Protein AF-A0AAD8YXL4-F1 (afdb_monomer_lite)

Sequence (299 aa):
MSDTEEVDQQVVEEVTDVEVAPEAAPQPEPEPEPEPEPVAEPEPEPEPEPEPEPVAPEPEPQPEPEPEPEVVEEEKPKFKPTAPRIPEGDKVDFDDIQKKRQNKDLIELQGLIDAHFEHRKKEEEELIALKERIEKRRAERAEQQRIIAEKEKERQTRRETASHSLEQEERLRREEADAKKKADEEAKKKSALSSMGSQYSSYLQKADSKRGGKKQTEREKKKKILAERRKALNIDHLNEDKLRDKIKELHEWMKTLESEKFDHMERLKKQKYEVLTFRHRIDELQKHSKKGAATRRRK

Secondary structure (DSSP, 8-state):
-----------------------PPPPPPPPPPPPPP------PPPPP-PPP-------PPPPPPPP--------------------S-----HHHHHHHHHHHHHHHHHHHHHHHHHHHHHHHHHHHHHHHHHHHHHHHHHHHHHHHHHHHHHHHHHHHHHHHHHHHHHHHHHHHHHHHHHHHHHHHHHHHHTTS-TTSHHHHHHHHTTTS--PPPHHHHHHHHHHHH------TT--HHHHHHHHHHHHHHHHHHHHHHHHHHHHHHHHHHHHHHHHHHHHHHHHHHHHHHHGGG--

Organism: NCBI:txid2609070

Structure (mmCIF, N/CA/C/O backbone):
data_AF-A0AAD8YXL4-F1
#
_entry.id   AF-A0AAD8YXL4-F1
#
loop_
_atom_site.group_PDB
_atom_site.id
_atom_site.type_symbol
_atom_site.label_atom_id
_atom_site.label_alt_id
_atom_site.label_comp_id
_atom_site.label_asym_id
_atom_site.label_entity_id
_atom_site.label_seq_id
_atom_site.pdbx_PDB_ins_code
_atom_site.Cartn_x
_atom_site.Cartn_y
_atom_site.Cartn_z
_atom_site.occupancy
_atom_site.B_iso_or_equiv
_atom_site.auth_seq_id
_atom_site.auth_comp_id
_atom_site.auth_asym_id
_atom_site.auth_atom_id
_atom_site.pdbx_PDB_model_num
ATOM 1 N N . MET A 1 1 ? 27.398 4.501 88.092 1.00 39.12 1 MET A N 1
ATOM 2 C CA . MET A 1 1 ? 26.989 3.855 89.351 1.00 39.12 1 MET A CA 1
ATOM 3 C C . MET A 1 1 ? 26.148 2.651 88.956 1.00 39.12 1 MET A C 1
ATOM 5 O O . MET A 1 1 ? 25.073 2.846 88.413 1.00 39.12 1 MET A O 1
ATOM 9 N N . SER A 1 2 ? 26.793 1.486 89.035 1.00 51.06 2 SER A N 1
ATOM 10 C CA . SER A 1 2 ? 26.293 0.119 89.289 1.00 51.06 2 SER A CA 1
ATOM 11 C C . SER A 1 2 ? 24.786 -0.160 89.405 1.00 51.06 2 SER A C 1
ATOM 13 O O . SER A 1 2 ? 24.127 0.517 90.184 1.00 51.06 2 SER A O 1
ATOM 15 N N . ASP A 1 3 ? 24.336 -1.224 88.720 1.00 46.09 3 ASP A N 1
ATOM 16 C CA . ASP A 1 3 ? 23.533 -2.361 89.245 1.00 46.09 3 ASP A CA 1
ATOM 17 C C . ASP A 1 3 ? 23.466 -3.450 88.133 1.00 46.09 3 ASP A C 1
ATOM 19 O O . ASP A 1 3 ? 23.009 -3.153 87.032 1.00 46.09 3 ASP A O 1
ATOM 23 N N . THR A 1 4 ? 24.277 -4.519 88.158 1.00 46.28 4 THR A N 1
ATOM 24 C CA . THR A 1 4 ? 24.057 -5.867 88.752 1.00 46.28 4 THR A CA 1
ATOM 25 C C . THR A 1 4 ? 22.786 -6.569 88.242 1.00 46.28 4 THR A C 1
ATOM 27 O O . THR A 1 4 ? 21.691 -6.129 88.548 1.00 46.28 4 THR A O 1
ATOM 30 N N . GLU A 1 5 ? 22.897 -7.637 87.439 1.00 48.91 5 GLU A N 1
ATOM 31 C CA . GLU A 1 5 ? 22.810 -9.044 87.885 1.00 48.91 5 GLU A CA 1
ATOM 32 C C . GLU A 1 5 ? 22.714 -10.007 86.680 1.00 48.91 5 GLU A C 1
ATOM 34 O O . GLU A 1 5 ? 22.080 -9.741 85.659 1.00 48.91 5 GLU A O 1
ATOM 39 N N . GLU A 1 6 ? 23.439 -11.108 86.821 1.00 47.28 6 GLU A N 1
ATOM 40 C CA . GLU A 1 6 ? 23.565 -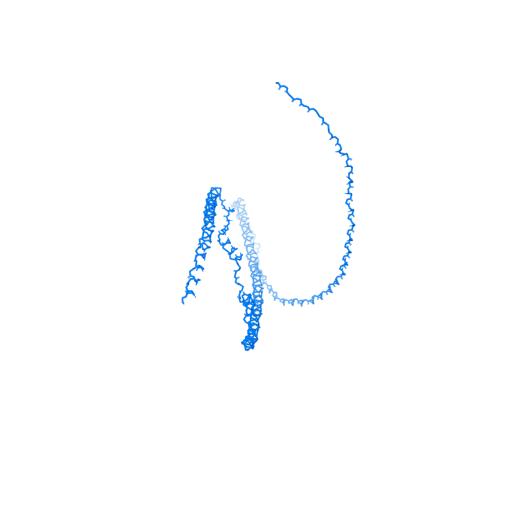12.280 85.959 1.00 47.28 6 GLU A CA 1
ATOM 41 C C . GLU A 1 6 ? 22.476 -13.307 86.340 1.00 47.28 6 GLU A C 1
ATOM 43 O O . GLU A 1 6 ? 21.971 -13.244 87.457 1.00 47.28 6 GLU A O 1
ATOM 48 N N . VAL A 1 7 ? 22.138 -14.242 85.436 1.00 42.16 7 VAL A N 1
ATOM 49 C CA . VAL A 1 7 ? 21.822 -15.682 85.670 1.00 42.16 7 VAL A CA 1
ATOM 50 C C . VAL A 1 7 ? 20.864 -16.224 84.589 1.00 42.16 7 VAL A C 1
ATOM 52 O O . VAL A 1 7 ? 19.665 -15.959 84.576 1.00 42.16 7 VAL A O 1
ATOM 55 N N . ASP A 1 8 ? 21.470 -16.968 83.661 1.00 40.78 8 ASP A N 1
ATOM 56 C CA . ASP A 1 8 ? 21.195 -18.371 83.302 1.00 40.78 8 ASP A CA 1
ATOM 57 C C . ASP A 1 8 ? 19.751 -18.917 83.208 1.00 40.78 8 ASP A C 1
ATOM 59 O O . ASP A 1 8 ? 19.052 -19.044 84.213 1.00 40.78 8 ASP A O 1
ATOM 63 N N . GLN A 1 9 ? 19.391 -19.426 82.016 1.00 37.66 9 GLN A N 1
ATOM 64 C CA . GLN A 1 9 ? 18.792 -20.765 81.840 1.00 37.66 9 GLN A CA 1
ATOM 65 C C . GLN A 1 9 ? 18.704 -21.175 80.351 1.00 37.66 9 GLN A C 1
ATOM 67 O O . GLN A 1 9 ? 17.900 -20.643 79.595 1.00 37.66 9 GLN A O 1
ATOM 72 N N . GLN A 1 10 ? 19.611 -22.079 79.948 1.00 37.91 10 GLN A N 1
ATOM 73 C CA . GLN A 1 10 ? 19.389 -23.441 79.405 1.00 37.91 10 GLN A CA 1
ATOM 74 C C . GLN A 1 10 ? 18.188 -23.779 78.471 1.00 37.91 10 GLN A C 1
ATOM 76 O O . GLN A 1 10 ? 17.101 -23.253 78.663 1.00 37.91 10 GLN A O 1
ATOM 81 N N . VAL A 1 11 ? 18.393 -24.829 77.624 1.00 33.84 11 VAL A N 1
ATOM 82 C CA . VAL A 1 11 ? 17.401 -25.779 76.995 1.00 33.84 11 VAL A CA 1
ATOM 83 C C . VAL A 1 11 ? 16.954 -25.354 75.564 1.00 33.84 11 VAL A C 1
ATOM 85 O O . VAL A 1 11 ? 16.418 -24.269 75.414 1.00 33.84 11 VAL A O 1
ATOM 88 N N . VAL A 1 12 ? 17.119 -26.067 74.426 1.00 36.62 12 VAL A N 1
ATOM 89 C CA . VAL A 1 12 ? 17.540 -27.437 74.025 1.00 36.62 12 VAL A CA 1
ATOM 90 C C . VAL A 1 12 ? 18.030 -27.411 72.565 1.00 36.62 12 VAL A C 1
ATOM 92 O O . VAL A 1 12 ? 17.501 -26.673 71.738 1.00 36.62 12 VAL A O 1
ATOM 95 N N . GLU A 1 13 ? 18.997 -28.267 72.252 1.00 45.00 13 GLU A N 1
ATOM 96 C CA . GLU A 1 13 ? 19.385 -28.715 70.912 1.00 45.00 13 GLU A CA 1
ATOM 97 C C . GLU A 1 13 ? 18.329 -29.701 70.363 1.00 45.00 13 GLU A C 1
ATOM 99 O O . GLU A 1 13 ? 18.265 -30.844 70.812 1.00 45.00 13 GLU A O 1
ATOM 104 N N . GLU A 1 14 ? 17.472 -29.273 69.427 1.00 41.94 14 GLU A N 1
ATOM 105 C CA . GLU A 1 14 ? 16.528 -30.170 68.739 1.00 41.94 14 GLU A CA 1
ATOM 106 C C . GLU A 1 14 ? 16.940 -30.374 67.278 1.00 41.94 14 GLU A C 1
ATOM 108 O O . GLU A 1 14 ? 16.739 -29.540 66.393 1.00 41.94 14 GLU A O 1
ATOM 113 N N . VAL A 1 15 ? 17.554 -31.534 67.075 1.00 47.34 15 VAL A N 1
ATOM 114 C CA . VAL A 1 15 ? 17.782 -32.222 65.810 1.00 47.34 15 VAL A CA 1
ATOM 115 C C . VAL A 1 15 ? 16.424 -32.465 65.152 1.00 47.34 15 VAL A C 1
ATOM 117 O O . VAL A 1 15 ? 15.605 -33.186 65.714 1.00 47.34 15 VAL A O 1
ATOM 120 N N . THR A 1 16 ? 16.172 -31.890 63.976 1.00 35.72 16 THR A N 1
ATOM 121 C CA . THR A 1 16 ? 15.032 -32.298 63.144 1.00 35.72 16 THR A CA 1
ATOM 122 C C . THR A 1 16 ? 15.453 -32.490 61.694 1.00 35.72 16 THR A C 1
ATOM 124 O O . THR A 1 16 ? 16.047 -31.621 61.057 1.00 35.72 16 THR A O 1
ATOM 127 N N . ASP A 1 17 ? 15.183 -33.715 61.256 1.00 39.50 17 ASP A N 1
ATOM 128 C CA . ASP A 1 17 ? 15.364 -34.359 59.968 1.00 39.50 17 ASP A CA 1
ATOM 129 C C . ASP A 1 17 ? 15.364 -33.463 58.724 1.00 39.50 17 ASP A C 1
ATOM 131 O O . ASP A 1 17 ? 14.426 -32.725 58.423 1.00 39.50 17 ASP A O 1
ATOM 135 N N . VAL A 1 18 ? 16.406 -33.663 57.913 1.00 40.81 18 VAL A N 1
ATOM 136 C CA . VAL A 1 18 ? 16.401 -33.352 56.485 1.00 40.81 18 VAL A CA 1
ATOM 137 C C . VAL A 1 18 ? 15.416 -34.308 55.810 1.00 40.81 18 VAL A C 1
ATOM 139 O O . VAL A 1 18 ? 15.757 -35.444 55.482 1.00 40.81 18 VAL A O 1
ATOM 142 N N . GLU A 1 19 ? 14.183 -33.847 55.610 1.00 40.97 19 GLU A N 1
ATOM 143 C CA . GLU A 1 19 ? 13.188 -34.539 54.794 1.00 40.97 19 GLU A CA 1
ATOM 144 C C . GLU A 1 19 ? 13.641 -34.502 53.324 1.00 40.97 19 GLU A C 1
ATOM 146 O O . GLU A 1 19 ? 13.522 -33.503 52.609 1.00 40.97 19 GLU A O 1
ATOM 151 N N . VAL A 1 20 ? 14.235 -35.612 52.888 1.00 45.00 20 VAL A N 1
ATOM 152 C CA . VAL A 1 20 ? 14.532 -35.912 51.488 1.00 45.00 20 VAL A CA 1
ATOM 153 C C . VAL A 1 20 ? 13.199 -36.073 50.761 1.00 45.00 20 VAL A C 1
ATOM 155 O O . VAL A 1 20 ? 12.493 -37.065 50.933 1.00 45.00 20 VAL A O 1
ATOM 158 N N . ALA A 1 21 ? 12.847 -35.072 49.956 1.00 41.03 21 ALA A N 1
ATOM 159 C CA . ALA A 1 21 ? 11.704 -35.139 49.059 1.00 41.03 21 ALA A CA 1
ATOM 160 C C . ALA A 1 21 ? 11.872 -36.318 48.074 1.00 41.03 21 ALA A C 1
ATOM 162 O O . ALA A 1 21 ? 12.966 -36.506 47.533 1.00 41.03 21 ALA A O 1
ATOM 163 N N . PRO A 1 22 ? 10.814 -37.111 47.830 1.00 46.62 22 PRO A N 1
ATOM 164 C CA . PRO A 1 22 ? 10.904 -38.321 47.029 1.00 46.62 22 PRO A CA 1
ATOM 165 C C . PRO A 1 22 ? 11.203 -38.006 45.562 1.00 46.62 22 PRO A C 1
ATOM 167 O O . PRO A 1 22 ? 10.562 -37.169 44.925 1.00 46.62 22 PRO A O 1
ATOM 170 N N . GLU A 1 23 ? 12.191 -38.735 45.056 1.00 44.12 23 GLU A N 1
ATOM 171 C CA . GLU A 1 23 ? 12.568 -38.903 43.660 1.00 44.12 23 GLU A CA 1
ATOM 172 C C . GLU A 1 23 ? 11.321 -39.089 42.779 1.00 44.12 23 GLU A C 1
ATOM 174 O O . GLU A 1 23 ? 10.550 -40.041 42.928 1.00 44.12 23 GLU A O 1
ATOM 179 N N . ALA A 1 24 ? 11.089 -38.126 41.887 1.00 47.81 24 ALA A N 1
ATOM 180 C CA . ALA A 1 24 ? 10.016 -38.182 40.912 1.00 47.81 24 ALA A CA 1
ATOM 181 C C . ALA A 1 24 ? 10.273 -39.352 39.954 1.00 47.81 24 ALA A C 1
ATOM 183 O O . ALA A 1 24 ? 11.282 -39.379 39.251 1.00 47.81 24 ALA A O 1
ATOM 184 N N . ALA A 1 25 ? 9.341 -40.304 39.934 1.00 53.00 25 ALA A N 1
ATOM 185 C CA . ALA A 1 25 ? 9.327 -41.407 38.987 1.00 53.00 25 ALA A CA 1
ATOM 186 C C . ALA A 1 25 ? 9.504 -40.896 37.539 1.00 53.00 25 ALA A C 1
ATOM 188 O O . ALA A 1 25 ? 8.909 -39.872 37.179 1.00 53.00 25 ALA A O 1
ATOM 189 N N . PRO A 1 26 ? 10.292 -41.590 36.698 1.00 53.88 26 PRO A N 1
ATOM 190 C CA . PRO A 1 26 ? 10.460 -41.209 35.305 1.00 53.88 26 PRO A CA 1
ATOM 191 C C . PRO A 1 26 ? 9.107 -41.301 34.594 1.00 53.88 26 PRO A C 1
ATOM 193 O O . PRO A 1 26 ? 8.400 -42.306 34.693 1.00 53.88 26 PRO A O 1
ATOM 196 N N . GLN A 1 27 ? 8.727 -40.225 33.905 1.00 51.72 27 GLN A N 1
ATOM 197 C CA . GLN A 1 27 ? 7.576 -40.244 33.007 1.00 51.72 27 GLN A CA 1
ATOM 198 C C . GLN A 1 27 ? 7.812 -41.309 31.924 1.00 51.72 27 GLN A C 1
ATOM 200 O O . GLN A 1 27 ? 8.943 -41.419 31.445 1.00 51.72 27 GLN A O 1
ATOM 205 N N . PRO A 1 28 ? 6.788 -42.088 31.535 1.00 57.78 28 PRO A N 1
ATOM 206 C CA . PRO A 1 28 ? 6.922 -43.015 30.422 1.00 57.78 28 PRO A CA 1
ATOM 207 C C . PRO A 1 28 ? 7.268 -42.226 29.156 1.00 57.78 28 PRO A C 1
ATOM 209 O O . PRO A 1 28 ? 6.601 -41.240 28.830 1.00 57.78 28 PRO A O 1
ATOM 212 N N . GLU A 1 29 ? 8.335 -42.645 28.475 1.00 58.28 29 GLU A N 1
ATOM 213 C CA . GLU A 1 29 ? 8.668 -42.160 27.138 1.00 58.28 29 GLU A CA 1
ATOM 214 C C . GLU A 1 29 ? 7.447 -42.345 26.220 1.00 58.28 29 GLU A C 1
ATOM 216 O O . GLU A 1 29 ? 6.785 -43.386 26.291 1.00 58.28 29 GLU A O 1
ATOM 221 N N . PRO A 1 30 ? 7.104 -41.349 25.385 1.00 59.88 30 PRO A N 1
ATOM 222 C CA . PRO A 1 30 ? 6.051 -41.522 24.399 1.00 59.88 30 PRO A CA 1
ATOM 223 C C . PRO A 1 30 ? 6.460 -42.633 23.427 1.00 59.88 30 PRO A C 1
ATOM 225 O O . PRO A 1 30 ? 7.560 -42.601 22.873 1.00 59.88 30 PRO A O 1
ATOM 228 N N . GLU A 1 31 ? 5.573 -43.613 23.239 1.00 57.72 31 GLU A N 1
ATOM 229 C CA . GLU A 1 31 ? 5.715 -44.624 22.192 1.00 57.72 31 GLU A CA 1
ATOM 230 C C . GLU A 1 31 ? 5.986 -43.932 20.845 1.00 57.72 31 GLU A C 1
ATOM 232 O O . GLU A 1 31 ? 5.349 -42.913 20.548 1.00 57.72 31 GLU A O 1
ATOM 237 N N . PRO A 1 32 ? 6.931 -44.442 20.035 1.00 60.56 32 PRO A N 1
ATOM 238 C CA . PRO A 1 32 ? 7.196 -43.879 18.722 1.00 60.56 32 PRO A CA 1
ATOM 239 C C . PRO A 1 32 ? 5.923 -43.959 17.877 1.00 60.56 32 PRO A C 1
ATOM 241 O O . PRO A 1 32 ? 5.330 -45.030 17.728 1.00 60.56 32 PRO A O 1
ATOM 244 N N . GLU A 1 33 ? 5.498 -42.813 17.339 1.00 56.38 33 GLU A N 1
ATOM 245 C CA . GLU A 1 33 ? 4.438 -42.763 16.337 1.00 56.38 33 GLU A CA 1
ATOM 246 C C . GLU A 1 33 ? 4.795 -43.719 15.185 1.00 56.38 33 GLU A C 1
ATOM 248 O O . GLU A 1 33 ? 5.958 -43.760 14.769 1.00 56.38 33 GLU A O 1
ATOM 253 N N . PRO A 1 34 ? 3.829 -44.507 14.678 1.00 59.59 34 PRO A N 1
ATOM 254 C CA . PRO A 1 34 ? 4.081 -45.406 13.564 1.00 59.59 34 PRO A CA 1
ATOM 255 C C . PRO A 1 34 ? 4.586 -44.597 12.368 1.00 59.59 34 PRO A C 1
ATOM 257 O O . PRO A 1 34 ? 3.966 -43.604 11.976 1.00 59.59 34 PRO A O 1
ATOM 260 N N . GLU A 1 35 ? 5.719 -45.025 11.806 1.00 56.00 35 GLU A N 1
ATOM 261 C CA . GLU A 1 35 ? 6.238 -44.487 10.552 1.00 56.00 35 GLU A CA 1
ATOM 262 C C . GLU A 1 35 ? 5.111 -44.482 9.508 1.00 56.00 35 GLU A C 1
ATOM 264 O O . GLU A 1 35 ? 4.403 -45.487 9.371 1.00 56.00 35 GLU A O 1
ATOM 269 N N . PRO A 1 36 ? 4.895 -43.368 8.787 1.00 57.78 36 PRO A N 1
ATOM 270 C CA . PRO A 1 36 ? 3.902 -43.341 7.730 1.00 57.78 36 PRO A CA 1
ATOM 271 C C . PRO A 1 36 ? 4.283 -44.388 6.684 1.00 57.78 36 PRO A C 1
ATOM 273 O O . PRO A 1 36 ? 5.385 -44.350 6.132 1.00 57.78 36 PRO A O 1
ATOM 276 N N . GLU A 1 37 ? 3.363 -45.322 6.427 1.00 56.78 37 GLU A N 1
ATOM 277 C CA . GLU A 1 37 ? 3.471 -46.260 5.314 1.00 56.78 37 GLU A CA 1
ATOM 278 C C . GLU A 1 37 ? 3.842 -45.486 4.039 1.00 56.78 37 GLU A C 1
ATOM 280 O O . GLU A 1 37 ? 3.301 -44.395 3.810 1.00 56.78 37 GLU A O 1
ATOM 285 N N . PRO A 1 38 ? 4.769 -46.007 3.215 1.00 57.22 38 PRO A N 1
ATOM 286 C CA . PRO A 1 38 ? 5.156 -45.346 1.983 1.00 57.22 38 PRO A CA 1
ATOM 287 C C . PRO A 1 38 ? 3.906 -45.157 1.129 1.00 57.22 38 PRO A C 1
ATOM 289 O O . PRO A 1 38 ? 3.283 -46.120 0.679 1.00 57.22 38 PRO A O 1
ATOM 292 N N . VAL A 1 39 ? 3.530 -43.892 0.941 1.00 49.28 39 VAL A N 1
ATOM 293 C CA . VAL A 1 39 ? 2.513 -43.491 -0.023 1.00 49.28 39 VAL A CA 1
ATOM 294 C C . VAL A 1 39 ? 2.948 -44.088 -1.350 1.00 49.28 39 VAL A C 1
ATOM 296 O O . VAL A 1 39 ? 4.047 -43.792 -1.821 1.00 49.28 39 VAL A O 1
ATOM 299 N N . ALA A 1 40 ? 2.112 -44.976 -1.888 1.00 54.47 40 ALA A N 1
ATOM 300 C CA . ALA A 1 40 ? 2.300 -45.571 -3.197 1.00 54.47 40 ALA A CA 1
ATOM 301 C C . ALA A 1 40 ? 2.725 -44.473 -4.176 1.00 54.47 40 ALA A C 1
ATOM 303 O O . ALA A 1 40 ? 2.048 -43.444 -4.280 1.00 54.47 40 ALA A O 1
ATOM 304 N N . GLU A 1 41 ? 3.872 -44.677 -4.829 1.00 50.88 41 GLU A N 1
ATOM 305 C CA . GLU A 1 41 ? 4.296 -43.826 -5.932 1.00 50.88 41 GLU A CA 1
ATOM 306 C C . GLU A 1 41 ? 3.101 -43.659 -6.878 1.00 50.88 41 GLU A C 1
ATOM 308 O O . GLU A 1 41 ? 2.445 -44.657 -7.203 1.00 50.88 41 GLU A O 1
ATOM 313 N N . PRO A 1 42 ? 2.757 -42.421 -7.271 1.00 56.28 42 PRO A N 1
ATOM 314 C CA . PRO A 1 42 ? 1.723 -42.225 -8.267 1.00 56.28 42 PRO A CA 1
ATOM 315 C C . PRO A 1 42 ? 2.131 -43.011 -9.512 1.00 56.28 42 PRO A C 1
ATOM 317 O O . PRO A 1 42 ? 3.265 -42.881 -9.979 1.00 56.28 42 PRO A O 1
ATOM 320 N N . GLU A 1 43 ? 1.218 -43.853 -10.005 1.00 55.00 43 GLU A N 1
ATOM 321 C CA . GLU A 1 43 ? 1.382 -44.519 -11.294 1.00 55.00 43 GLU A CA 1
ATOM 322 C C . GLU A 1 43 ? 1.862 -43.482 -12.319 1.00 55.00 43 GLU A C 1
ATOM 324 O O . GLU A 1 43 ? 1.335 -42.361 -12.326 1.00 55.00 43 GLU A O 1
ATOM 329 N N . PRO A 1 44 ? 2.875 -43.812 -13.140 1.00 55.78 44 PRO A N 1
ATOM 330 C CA . PRO A 1 44 ? 3.375 -42.885 -14.138 1.00 55.78 44 PRO A CA 1
ATOM 331 C C . PRO A 1 44 ? 2.199 -42.426 -14.996 1.00 55.78 44 PRO A C 1
ATOM 333 O O . PRO A 1 44 ? 1.482 -43.251 -15.569 1.00 55.78 44 PRO A O 1
ATOM 336 N N . GLU A 1 45 ? 1.982 -41.108 -15.035 1.00 52.28 45 GLU A N 1
ATOM 337 C CA . GLU A 1 45 ? 1.026 -40.508 -15.958 1.00 52.28 45 GLU A CA 1
ATOM 338 C C . GLU A 1 45 ? 1.310 -41.062 -17.361 1.00 52.28 45 GLU A C 1
ATOM 340 O O . GLU A 1 45 ? 2.483 -41.172 -17.740 1.00 52.28 45 GLU A O 1
ATOM 345 N N . PRO A 1 46 ? 0.269 -41.462 -18.113 1.00 57.47 46 PRO A N 1
ATOM 346 C CA . PRO A 1 46 ? 0.454 -41.987 -19.455 1.00 57.47 46 PRO A CA 1
ATOM 347 C C . PRO A 1 46 ? 1.265 -40.976 -20.261 1.00 57.47 46 PRO A C 1
ATOM 349 O O . PRO A 1 46 ? 0.909 -39.795 -20.307 1.00 57.47 46 PRO A O 1
ATOM 352 N N . GLU A 1 47 ? 2.368 -41.445 -20.856 1.00 52.81 47 GLU A N 1
ATOM 353 C CA . GLU A 1 47 ? 3.163 -40.645 -21.781 1.00 52.81 47 GLU A CA 1
ATOM 354 C C . GLU A 1 47 ? 2.210 -39.959 -22.767 1.00 52.81 47 GLU A C 1
ATOM 356 O O . GLU A 1 47 ? 1.302 -40.619 -23.289 1.00 52.81 47 GLU A O 1
ATOM 361 N N . PRO A 1 48 ? 2.362 -38.643 -22.997 1.00 56.06 48 PRO A N 1
ATOM 362 C CA . PRO A 1 48 ? 1.536 -37.952 -23.967 1.00 56.06 48 PRO A CA 1
ATOM 363 C C . PRO A 1 48 ? 1.668 -38.681 -25.302 1.00 56.06 48 PRO A C 1
ATOM 365 O O . PRO A 1 48 ? 2.782 -38.878 -25.795 1.00 56.06 48 PRO A O 1
ATOM 368 N N . GLU A 1 49 ? 0.529 -39.105 -25.860 1.00 56.94 49 GLU A N 1
ATOM 369 C CA . GLU A 1 49 ? 0.468 -39.588 -27.237 1.00 56.94 49 GLU A CA 1
ATOM 370 C C . GLU A 1 49 ? 1.252 -38.606 -28.115 1.00 56.94 49 GLU A C 1
ATOM 372 O O . GLU A 1 49 ? 1.098 -37.390 -27.936 1.00 56.94 49 GLU A O 1
ATOM 377 N N . PRO A 1 50 ? 2.121 -39.101 -29.016 1.00 53.41 50 PRO A N 1
ATOM 378 C CA . PRO A 1 50 ? 2.936 -38.234 -29.845 1.00 53.41 50 PRO A CA 1
ATOM 379 C C . PRO A 1 50 ? 2.017 -37.240 -30.547 1.00 53.41 50 PRO A C 1
ATOM 381 O O . PRO A 1 50 ? 1.097 -37.638 -31.270 1.00 53.41 50 PRO A O 1
ATOM 384 N N . GLU A 1 51 ? 2.253 -35.948 -30.293 1.00 50.19 51 GLU A N 1
ATOM 385 C CA . GLU A 1 51 ? 1.634 -34.879 -31.062 1.00 50.19 51 GLU A CA 1
ATOM 386 C C . GLU A 1 51 ? 1.776 -35.243 -32.544 1.00 50.19 51 GLU A C 1
ATOM 388 O O . GLU A 1 51 ? 2.861 -35.677 -32.954 1.00 50.19 51 GLU A O 1
ATOM 393 N N . PRO A 1 52 ? 0.701 -35.129 -33.346 1.00 56.84 52 PRO A N 1
ATOM 394 C CA . PRO A 1 52 ? 0.786 -35.421 -34.765 1.00 56.84 52 PRO A CA 1
ATOM 395 C C . PRO A 1 52 ? 1.951 -34.617 -35.327 1.00 56.84 52 PRO A C 1
ATOM 397 O O . PRO A 1 52 ? 1.987 -33.394 -35.156 1.00 56.84 52 PRO A O 1
ATOM 400 N N . GLU A 1 53 ? 2.909 -35.322 -35.944 1.00 52.31 53 GLU A N 1
ATOM 401 C CA . GLU A 1 53 ? 4.026 -34.693 -36.638 1.00 52.31 53 GLU A CA 1
ATOM 402 C C . GLU A 1 53 ? 3.467 -33.512 -37.431 1.00 52.31 53 GLU A C 1
ATOM 404 O O . GLU A 1 53 ? 2.446 -33.674 -38.117 1.00 52.31 53 GLU A O 1
ATOM 409 N N . PRO A 1 54 ? 4.062 -32.311 -37.312 1.00 53.78 54 PRO A N 1
ATOM 410 C CA . PRO A 1 54 ? 3.628 -31.193 -38.118 1.00 53.78 54 PRO A CA 1
ATOM 411 C C . PRO A 1 54 ? 3.697 -31.670 -39.559 1.00 53.78 54 PRO A C 1
ATOM 413 O O . PRO A 1 54 ? 4.781 -31.993 -40.046 1.00 53.78 54 PRO A O 1
ATOM 416 N N . VAL A 1 55 ? 2.530 -31.761 -40.208 1.00 51.38 55 VAL A N 1
ATOM 417 C CA . VAL A 1 55 ? 2.441 -31.958 -41.650 1.00 51.38 55 VAL A CA 1
ATOM 418 C C . VAL A 1 55 ? 3.396 -30.931 -42.218 1.00 51.38 55 VAL A C 1
ATOM 420 O O . VAL A 1 55 ? 3.179 -29.726 -42.045 1.00 51.38 55 VAL A O 1
ATOM 423 N N . ALA A 1 56 ? 4.513 -31.425 -42.758 1.00 46.91 56 ALA A N 1
ATOM 424 C CA . ALA A 1 56 ? 5.510 -30.584 -43.375 1.00 46.91 56 ALA A CA 1
ATOM 425 C C . ALA A 1 56 ? 4.733 -29.653 -44.308 1.00 46.91 56 ALA A C 1
ATOM 427 O O . ALA A 1 56 ? 3.902 -30.158 -45.074 1.00 46.91 56 ALA A O 1
ATOM 428 N N . PRO A 1 57 ? 4.898 -28.322 -44.201 1.00 54.16 57 PRO A N 1
ATOM 429 C CA . PRO A 1 57 ? 4.305 -27.449 -45.195 1.00 54.16 57 PRO A CA 1
ATOM 430 C C . PRO A 1 57 ? 4.739 -28.005 -46.548 1.00 54.16 57 PRO A C 1
ATOM 432 O O . PRO A 1 57 ? 5.927 -28.304 -46.724 1.00 54.16 57 PRO A O 1
ATOM 435 N N . GLU A 1 58 ? 3.771 -28.238 -47.444 1.00 51.72 58 GLU A N 1
ATOM 436 C CA . GLU A 1 58 ? 4.074 -28.552 -48.838 1.00 51.72 58 GLU A CA 1
ATOM 437 C C . GLU A 1 58 ? 5.219 -27.633 -49.258 1.00 51.72 58 GLU A C 1
ATOM 439 O O . GLU A 1 58 ? 5.149 -26.434 -48.954 1.00 51.72 58 GLU A O 1
ATOM 444 N N . PRO A 1 59 ? 6.301 -28.176 -49.845 1.00 50.25 59 PRO A N 1
ATOM 445 C CA . PRO A 1 59 ? 7.418 -27.349 -50.248 1.00 50.25 59 PRO A CA 1
ATOM 446 C C . PRO A 1 59 ? 6.848 -26.233 -51.116 1.00 50.25 59 PRO A C 1
ATOM 448 O O . PRO A 1 59 ? 6.265 -26.501 -52.169 1.00 50.25 59 PRO A O 1
ATOM 451 N N . GLU A 1 60 ? 6.966 -24.992 -50.632 1.00 51.50 60 GLU A N 1
ATOM 452 C CA . GLU A 1 60 ? 6.710 -23.822 -51.458 1.00 51.50 60 GLU A CA 1
ATOM 453 C C . GLU A 1 60 ? 7.482 -24.044 -52.765 1.00 51.50 60 GLU A C 1
ATOM 455 O O . GLU A 1 60 ? 8.620 -24.538 -52.713 1.00 51.50 60 GLU A O 1
ATOM 460 N N . PRO A 1 61 ? 6.861 -23.787 -53.931 1.00 55.12 61 PRO A N 1
ATOM 461 C CA . PRO A 1 61 ? 7.511 -24.017 -55.208 1.00 55.12 61 PRO A CA 1
ATOM 462 C C . PRO A 1 61 ? 8.876 -23.339 -55.158 1.00 55.12 61 PRO A C 1
ATOM 464 O O . PRO A 1 61 ? 8.965 -22.147 -54.854 1.00 55.12 61 PRO A O 1
ATOM 467 N N . GLN A 1 62 ? 9.932 -24.131 -55.378 1.00 45.62 62 GLN A N 1
ATOM 468 C CA . GLN A 1 62 ? 11.279 -23.598 -55.523 1.00 45.62 62 GLN A CA 1
ATOM 469 C C . GLN A 1 62 ? 11.184 -22.418 -56.494 1.00 45.62 62 GLN A C 1
ATOM 471 O O . GLN A 1 62 ? 10.518 -22.571 -57.525 1.00 45.62 62 GLN A O 1
ATOM 476 N N . PRO A 1 63 ? 11.773 -21.253 -56.173 1.00 55.50 63 PRO A N 1
ATOM 477 C CA . PRO A 1 63 ? 11.843 -20.179 -57.145 1.00 55.50 63 PRO A CA 1
ATOM 478 C C . PRO A 1 63 ? 12.432 -20.773 -58.423 1.00 55.50 63 PRO A C 1
ATOM 480 O O . PRO A 1 63 ? 13.468 -21.444 -58.373 1.00 55.50 63 PRO A O 1
ATOM 483 N N . GLU A 1 64 ? 11.718 -20.603 -59.541 1.00 52.81 64 GLU A N 1
ATOM 484 C CA . GLU A 1 64 ? 12.285 -20.878 -60.856 1.00 52.81 64 GLU A CA 1
ATOM 485 C C . GLU A 1 64 ? 13.673 -20.234 -60.892 1.00 52.81 64 GLU A C 1
ATOM 487 O O . GLU A 1 64 ? 13.816 -19.107 -60.400 1.00 52.81 64 GLU A O 1
ATOM 492 N N . PRO A 1 65 ? 14.700 -20.938 -61.399 1.00 51.81 65 PRO A N 1
ATOM 493 C CA . PRO A 1 65 ? 16.012 -20.337 -61.537 1.00 51.81 65 PRO A CA 1
ATOM 494 C C . PRO A 1 65 ? 15.833 -19.026 -62.300 1.00 51.81 65 PRO A C 1
ATOM 496 O O . PRO A 1 65 ? 15.294 -19.025 -63.411 1.00 51.81 65 PRO A O 1
ATOM 499 N N . GLU A 1 66 ? 16.238 -17.914 -61.678 1.00 49.56 66 GLU A N 1
ATOM 500 C CA . GLU A 1 66 ? 16.420 -16.667 -62.409 1.00 49.56 66 GLU A CA 1
ATOM 501 C C . GLU A 1 66 ? 17.232 -17.009 -63.661 1.00 49.56 66 GLU A C 1
ATOM 503 O O . GLU A 1 66 ? 18.216 -17.754 -63.551 1.00 49.56 66 GLU A O 1
ATOM 508 N N . PRO A 1 67 ? 16.814 -16.548 -64.851 1.00 50.12 67 PRO A N 1
ATOM 509 C CA . PRO A 1 67 ? 17.609 -16.765 -66.041 1.00 50.12 67 PRO A CA 1
ATOM 510 C C . PRO A 1 67 ? 19.008 -16.230 -65.746 1.00 50.12 67 PRO A C 1
ATOM 512 O O . PRO A 1 67 ? 19.169 -15.055 -65.405 1.00 50.12 67 PRO A O 1
ATOM 515 N N . GLU A 1 68 ? 20.005 -17.117 -65.842 1.00 48.75 68 GLU A N 1
ATOM 516 C CA . GLU A 1 68 ? 21.402 -16.712 -65.934 1.00 48.75 68 GLU A CA 1
ATOM 517 C C . GLU A 1 68 ? 21.461 -15.529 -66.903 1.00 48.75 68 GLU A C 1
ATOM 519 O O . GLU A 1 68 ? 20.785 -15.576 -67.940 1.00 48.75 68 GLU A O 1
ATOM 524 N N . PRO A 1 69 ? 22.204 -14.455 -66.588 1.00 48.38 69 PRO A N 1
ATOM 525 C CA . PRO A 1 69 ? 22.364 -13.372 -67.536 1.00 48.38 69 PRO A CA 1
ATOM 526 C C . PRO A 1 69 ? 22.838 -13.994 -68.845 1.00 48.38 69 PRO A C 1
ATOM 528 O O . PRO A 1 69 ? 23.906 -14.609 -68.884 1.00 48.38 69 PRO A O 1
ATOM 531 N N . GLU A 1 70 ? 22.005 -13.872 -69.883 1.00 40.34 70 GLU A N 1
ATOM 532 C CA . GLU A 1 70 ? 22.372 -14.161 -71.259 1.00 40.34 70 GLU A CA 1
ATOM 533 C C . GLU A 1 70 ? 23.723 -13.489 -71.462 1.00 40.34 70 GLU A C 1
ATOM 535 O O . GLU A 1 70 ? 23.847 -12.260 -71.480 1.00 40.34 70 GLU A O 1
ATOM 540 N N . VAL A 1 71 ? 24.764 -14.317 -71.530 1.00 41.97 71 VAL A N 1
ATOM 541 C CA . VAL A 1 71 ? 26.048 -13.913 -72.057 1.00 41.97 71 VAL A CA 1
ATOM 542 C C . VAL A 1 71 ? 25.7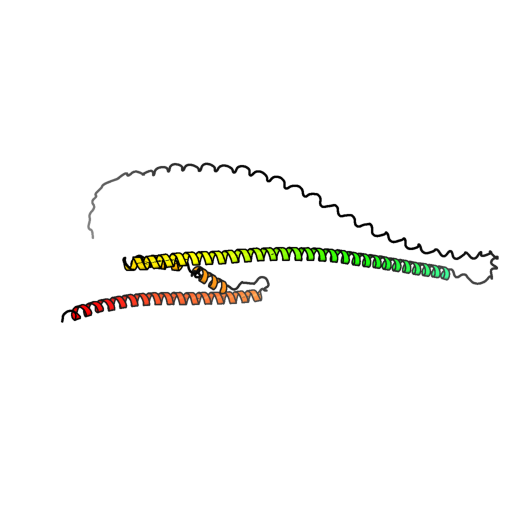18 -13.531 -73.486 1.00 41.97 71 VAL A C 1
ATOM 544 O O . VAL A 1 71 ? 25.593 -14.387 -74.359 1.00 41.97 71 VAL A O 1
ATOM 547 N N . VAL A 1 72 ? 25.494 -12.239 -73.706 1.00 36.78 72 VAL A N 1
ATOM 548 C CA . VAL A 1 72 ? 25.563 -11.650 -75.029 1.00 36.78 72 VAL A CA 1
ATOM 549 C C . VAL A 1 72 ? 26.990 -11.940 -75.474 1.00 36.78 72 VAL A C 1
ATOM 551 O O . VAL A 1 72 ? 27.932 -11.234 -75.113 1.00 36.78 72 VAL A O 1
ATOM 554 N N . GLU A 1 73 ? 27.166 -13.051 -76.190 1.00 43.97 73 GLU A N 1
ATOM 555 C CA . GLU A 1 73 ? 28.270 -13.224 -77.113 1.00 43.97 73 GLU A CA 1
ATOM 556 C C . GLU A 1 73 ? 28.142 -12.067 -78.103 1.00 43.97 73 GLU A C 1
ATOM 558 O O . GLU A 1 73 ? 27.496 -12.170 -79.144 1.00 43.97 73 GLU A O 1
ATOM 563 N N . GLU A 1 74 ? 28.737 -10.923 -77.759 1.00 44.91 74 GLU A N 1
ATOM 564 C CA . GLU A 1 74 ? 29.176 -9.982 -78.770 1.00 44.91 74 GLU A CA 1
ATOM 565 C C . GLU A 1 74 ? 30.076 -10.786 -79.704 1.00 44.91 74 GLU A C 1
ATOM 567 O O . GLU A 1 74 ? 31.190 -11.191 -79.348 1.00 44.91 74 GLU A O 1
ATOM 572 N N . GLU A 1 75 ? 29.537 -11.082 -80.887 1.00 48.81 75 GLU A N 1
ATOM 573 C CA . GLU A 1 75 ? 30.269 -11.645 -82.002 1.00 48.81 75 GLU A CA 1
ATOM 574 C C . GLU A 1 75 ? 31.617 -10.938 -82.090 1.00 48.81 75 GLU A C 1
ATOM 576 O O . GLU A 1 75 ? 31.705 -9.756 -82.428 1.00 48.81 75 GLU A O 1
ATOM 581 N N . LYS A 1 76 ? 32.688 -11.683 -81.802 1.00 47.44 76 LYS A N 1
ATOM 582 C CA . LYS A 1 76 ? 34.052 -11.279 -82.128 1.00 47.44 76 LYS A CA 1
ATOM 583 C C . LYS A 1 76 ? 34.055 -10.732 -83.560 1.00 47.44 76 LYS A C 1
ATOM 585 O O . LYS A 1 76 ? 33.890 -11.530 -84.493 1.00 47.44 76 LYS A O 1
ATOM 590 N N . PRO A 1 77 ? 34.326 -9.435 -83.794 1.00 51.53 77 PRO A N 1
ATOM 591 C CA . PRO A 1 77 ? 34.647 -9.007 -85.137 1.00 51.53 77 PRO A CA 1
ATOM 592 C C . PRO A 1 77 ? 35.932 -9.743 -85.521 1.00 51.53 77 PRO A C 1
ATOM 594 O O . PRO A 1 77 ? 36.961 -9.626 -84.852 1.00 51.53 77 PRO A O 1
ATOM 597 N N . LYS A 1 78 ? 35.870 -10.559 -86.580 1.00 51.00 78 LYS A N 1
ATOM 598 C CA . LYS A 1 78 ? 37.042 -11.197 -87.196 1.00 51.00 78 LYS A CA 1
ATOM 599 C C . LYS A 1 78 ? 37.990 -10.099 -87.688 1.00 51.00 78 LYS A C 1
ATOM 601 O O . LYS A 1 78 ? 37.926 -9.676 -88.841 1.00 51.00 78 LYS A O 1
ATOM 606 N N . PHE A 1 79 ? 38.866 -9.633 -86.804 1.00 47.00 79 PHE A N 1
ATOM 607 C CA . PHE A 1 79 ? 39.911 -8.676 -87.123 1.00 47.00 79 PHE A CA 1
ATOM 608 C C . PHE A 1 79 ? 41.001 -9.404 -87.912 1.00 47.00 79 PHE A C 1
ATOM 610 O O . PHE A 1 79 ? 41.724 -10.255 -87.395 1.00 47.00 79 PHE A O 1
ATOM 617 N N . LYS A 1 80 ? 41.083 -9.102 -89.207 1.00 55.06 80 LYS A N 1
ATOM 618 C CA . LYS A 1 80 ? 42.204 -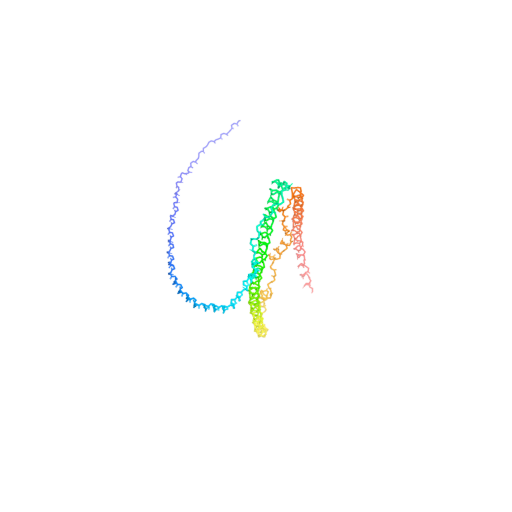9.500 -90.061 1.00 55.06 80 LYS A CA 1
ATOM 619 C C . LYS A 1 80 ? 43.432 -8.700 -89.600 1.00 55.06 80 LYS A C 1
ATOM 621 O O . LYS A 1 80 ? 43.320 -7.478 -89.527 1.00 55.06 80 LYS A O 1
ATOM 626 N N . PRO A 1 81 ? 44.597 -9.308 -89.319 1.00 44.59 81 PRO A N 1
ATOM 627 C CA . PRO A 1 81 ? 45.788 -8.537 -89.002 1.00 44.59 81 PRO A CA 1
ATOM 628 C C . PRO A 1 81 ? 46.330 -7.924 -90.298 1.00 44.59 81 PRO A C 1
ATOM 630 O O . PRO A 1 81 ? 47.113 -8.535 -91.020 1.00 44.59 81 PRO A O 1
ATOM 633 N N . THR A 1 82 ? 45.895 -6.712 -90.629 1.00 52.16 82 THR A N 1
ATOM 634 C CA . THR A 1 82 ? 46.659 -5.844 -91.529 1.00 52.16 82 THR A CA 1
ATOM 635 C C . THR A 1 82 ? 47.820 -5.258 -90.740 1.00 52.16 82 THR A C 1
ATOM 637 O O . THR A 1 82 ? 47.616 -4.596 -89.724 1.00 52.16 82 THR A O 1
ATOM 640 N N . ALA A 1 83 ? 49.030 -5.570 -91.201 1.00 49.22 83 ALA A N 1
ATOM 641 C CA . ALA A 1 83 ? 50.308 -5.192 -90.616 1.00 49.22 83 ALA A CA 1
ATOM 642 C C . ALA A 1 83 ? 50.333 -3.726 -90.126 1.00 49.22 83 ALA A C 1
ATOM 644 O O . ALA A 1 83 ? 50.052 -2.823 -90.921 1.00 49.22 83 ALA A O 1
ATOM 645 N N . PRO A 1 84 ? 50.689 -3.471 -88.851 1.00 55.81 84 PRO A N 1
ATOM 646 C CA . PRO A 1 84 ? 50.879 -2.121 -88.340 1.00 55.81 84 PRO A CA 1
ATOM 647 C C . PRO A 1 84 ? 51.972 -1.394 -89.124 1.00 55.81 84 PRO A C 1
ATOM 649 O O . PRO A 1 84 ? 53.156 -1.719 -89.046 1.00 55.81 84 PRO A O 1
ATOM 652 N N . ARG A 1 85 ? 51.561 -0.391 -89.896 1.00 47.84 85 ARG A N 1
ATOM 653 C CA . ARG A 1 85 ? 52.459 0.599 -90.479 1.00 47.84 85 ARG A CA 1
ATOM 654 C C . ARG A 1 85 ? 52.747 1.603 -89.370 1.00 47.84 85 ARG A C 1
ATOM 656 O O . ARG A 1 85 ? 51.882 2.411 -89.063 1.00 47.84 85 ARG A O 1
ATOM 663 N N . ILE A 1 86 ? 53.905 1.479 -88.731 1.00 51.44 86 ILE A N 1
ATOM 664 C CA . ILE A 1 86 ? 54.393 2.387 -87.687 1.00 51.44 86 ILE A CA 1
ATOM 665 C C . ILE A 1 86 ? 54.596 3.770 -88.330 1.00 51.44 86 ILE A C 1
ATOM 667 O O . ILE A 1 86 ? 55.447 3.880 -89.215 1.00 51.44 86 ILE A O 1
ATOM 671 N N . PRO A 1 87 ? 53.860 4.828 -87.944 1.00 59.12 87 PRO A N 1
ATOM 672 C CA . PRO A 1 87 ? 54.344 6.188 -88.094 1.00 59.12 87 PRO A CA 1
ATOM 673 C C . PRO A 1 87 ? 55.319 6.412 -86.936 1.00 59.12 87 PRO A C 1
ATOM 675 O O . PRO A 1 87 ? 54.932 6.439 -85.768 1.00 59.12 87 PRO A O 1
ATOM 678 N N . GLU A 1 88 ? 56.605 6.472 -87.263 1.00 50.41 88 GLU A N 1
ATOM 679 C CA . GLU A 1 88 ? 57.656 6.897 -86.346 1.00 50.41 88 GLU A CA 1
ATOM 680 C C . GLU A 1 88 ? 57.308 8.281 -85.779 1.00 50.41 88 GLU A C 1
ATOM 682 O O . GLU A 1 88 ? 57.091 9.216 -86.551 1.00 50.41 88 GLU A O 1
ATOM 687 N N . GLY A 1 89 ? 57.292 8.429 -84.448 1.00 52.31 89 GLY A N 1
ATOM 688 C CA . GLY A 1 89 ? 57.575 9.739 -83.857 1.00 52.31 89 GLY A CA 1
ATOM 689 C C . GLY A 1 89 ? 56.803 10.225 -82.635 1.00 52.31 89 GLY A C 1
ATOM 690 O O . GLY A 1 89 ? 57.153 11.311 -82.190 1.00 52.31 89 GLY A O 1
ATOM 691 N N . ASP A 1 90 ? 55.852 9.492 -82.046 1.00 58.28 90 ASP A N 1
ATOM 692 C CA . ASP A 1 90 ? 55.261 9.909 -80.760 1.00 58.28 90 ASP A CA 1
ATOM 693 C C . ASP A 1 90 ? 55.789 9.047 -79.617 1.00 58.28 90 ASP A C 1
ATOM 695 O O . ASP A 1 90 ? 55.592 7.831 -79.562 1.00 58.28 90 ASP A O 1
ATOM 699 N N . LYS A 1 91 ? 56.529 9.696 -78.716 1.00 61.62 91 LYS A N 1
ATOM 700 C CA . LYS A 1 91 ? 57.040 9.094 -77.486 1.00 61.62 91 LYS A CA 1
ATOM 701 C C . LYS A 1 91 ? 55.857 8.517 -76.719 1.00 61.62 91 LYS A C 1
ATOM 703 O O . LYS A 1 91 ? 55.008 9.248 -76.228 1.00 61.62 91 LYS A O 1
ATOM 708 N N . VAL A 1 92 ? 55.807 7.192 -76.639 1.00 62.72 92 VAL A N 1
ATOM 709 C CA . VAL A 1 92 ? 54.894 6.489 -75.745 1.00 62.72 92 VAL A CA 1
ATOM 710 C C . VAL A 1 92 ? 55.309 6.869 -74.326 1.00 62.72 92 VAL A C 1
ATOM 712 O O . VAL A 1 92 ? 56.322 6.385 -73.822 1.00 62.72 92 VAL A O 1
ATOM 715 N N . ASP A 1 93 ? 54.575 7.794 -73.713 1.00 73.38 93 ASP A N 1
ATOM 716 C CA . ASP A 1 93 ? 54.848 8.259 -72.359 1.00 73.38 93 ASP A CA 1
ATOM 717 C C . ASP A 1 93 ? 54.561 7.118 -71.375 1.00 73.38 93 ASP A C 1
ATOM 719 O O . ASP A 1 93 ? 53.417 6.825 -71.026 1.00 73.38 93 ASP A O 1
ATOM 723 N N . PHE A 1 94 ? 55.618 6.438 -70.929 1.00 71.12 94 PHE A N 1
ATOM 724 C CA . PHE A 1 94 ? 55.526 5.346 -69.953 1.00 71.12 94 PHE A CA 1
ATOM 725 C C . PHE A 1 94 ? 54.842 5.787 -68.646 1.00 71.12 94 PHE A C 1
ATOM 727 O O . PHE A 1 94 ? 54.127 4.994 -68.030 1.00 71.12 94 PHE A O 1
ATOM 734 N N . ASP A 1 95 ? 54.973 7.066 -68.285 1.00 80.81 95 ASP A N 1
ATOM 735 C CA . ASP A 1 95 ? 54.256 7.686 -67.167 1.00 80.81 95 ASP A CA 1
ATOM 736 C C . ASP A 1 95 ? 52.733 7.718 -67.376 1.00 80.81 95 ASP A C 1
ATOM 738 O O . ASP A 1 95 ? 51.977 7.548 -66.418 1.00 80.81 95 ASP A O 1
ATOM 742 N N . ASP A 1 96 ? 52.253 7.908 -68.609 1.00 85.25 96 ASP A N 1
ATOM 743 C CA . ASP A 1 96 ? 50.818 7.920 -68.920 1.00 85.25 96 ASP A CA 1
ATOM 744 C C . ASP A 1 96 ? 50.225 6.506 -68.846 1.00 85.25 96 ASP A C 1
ATOM 746 O O . ASP A 1 96 ? 49.140 6.304 -68.302 1.00 85.25 96 ASP A O 1
ATOM 750 N N . ILE A 1 97 ? 50.973 5.490 -69.289 1.00 83.38 97 ILE A N 1
ATOM 751 C CA . ILE A 1 97 ? 50.576 4.080 -69.138 1.00 83.38 97 ILE A CA 1
ATOM 752 C C . ILE A 1 97 ? 50.485 3.702 -67.656 1.00 83.38 97 ILE A C 1
ATOM 754 O O . ILE A 1 97 ? 49.516 3.063 -67.237 1.00 83.38 97 ILE A O 1
ATOM 758 N N . GLN A 1 98 ? 51.464 4.113 -66.847 1.00 86.31 98 GLN A N 1
ATOM 759 C CA . GLN A 1 98 ? 51.463 3.825 -65.416 1.00 86.31 98 GLN A CA 1
ATOM 760 C C . GLN A 1 98 ? 50.317 4.544 -64.690 1.00 86.31 98 GLN A C 1
ATOM 762 O O . GLN A 1 98 ? 49.626 3.913 -63.890 1.00 86.31 98 GLN A O 1
ATOM 767 N N . LYS A 1 99 ? 50.044 5.815 -65.015 1.00 89.56 99 LYS A N 1
ATOM 768 C CA . LYS A 1 99 ? 48.891 6.561 -64.478 1.00 89.56 99 LYS A CA 1
ATOM 769 C C . LYS A 1 99 ? 47.555 5.958 -64.901 1.00 89.56 99 LYS A C 1
ATOM 771 O O . LYS A 1 99 ? 46.662 5.833 -64.072 1.00 89.56 99 LYS A O 1
ATOM 776 N N . LYS A 1 100 ? 47.404 5.544 -66.162 1.00 89.94 100 LYS A N 1
ATOM 777 C CA . LYS A 1 100 ? 46.186 4.874 -66.650 1.00 89.94 100 LYS A CA 1
ATOM 778 C C . LYS A 1 100 ? 45.947 3.546 -65.945 1.00 89.94 100 LYS A C 1
ATOM 780 O O . LYS A 1 100 ? 44.811 3.256 -65.584 1.00 89.94 100 LYS A O 1
ATOM 785 N N . ARG A 1 101 ? 47.008 2.773 -65.696 1.00 90.31 101 ARG A N 1
ATOM 786 C CA . ARG A 1 101 ? 46.928 1.549 -64.894 1.00 90.31 101 ARG A CA 1
ATOM 787 C C . ARG A 1 101 ? 46.507 1.849 -63.457 1.00 90.31 101 ARG A C 1
ATOM 789 O O . ARG A 1 101 ? 45.547 1.258 -62.993 1.00 90.31 101 ARG A O 1
ATOM 796 N N . GLN A 1 102 ? 47.158 2.801 -62.790 1.00 89.38 102 GLN A N 1
ATOM 797 C CA . GLN A 1 102 ? 46.796 3.190 -61.423 1.00 89.38 102 GLN A CA 1
ATOM 798 C C . GLN A 1 102 ? 45.356 3.703 -61.326 1.00 89.38 102 GLN A C 1
ATOM 800 O O . GLN A 1 102 ? 44.635 3.316 -60.417 1.00 89.38 102 GLN A O 1
ATOM 805 N N . ASN A 1 103 ? 44.906 4.525 -62.275 1.00 92.50 103 ASN A N 1
ATOM 806 C CA . ASN A 1 103 ? 43.525 5.001 -62.311 1.00 92.50 103 ASN A CA 1
ATOM 807 C C . ASN A 1 103 ? 42.531 3.856 -62.536 1.00 92.50 103 ASN A C 1
ATOM 809 O O . ASN A 1 103 ? 41.484 3.840 -61.898 1.00 92.50 103 ASN A O 1
ATOM 813 N N . LYS A 1 104 ? 42.855 2.887 -63.402 1.00 93.56 104 LYS A N 1
ATOM 814 C CA . LYS A 1 104 ? 42.039 1.683 -63.594 1.00 93.56 104 LYS A CA 1
ATOM 815 C C . LYS A 1 104 ? 41.953 0.869 -62.302 1.00 93.56 104 LYS A C 1
ATOM 817 O O . LYS A 1 104 ? 40.848 0.561 -61.874 1.00 93.56 104 LYS A O 1
ATOM 822 N N . ASP A 1 105 ? 43.090 0.600 -61.665 1.00 93.25 105 ASP A N 1
ATOM 823 C CA . ASP A 1 105 ? 43.156 -0.155 -60.411 1.00 93.25 105 ASP A CA 1
ATOM 824 C C . ASP A 1 105 ? 42.370 0.569 -59.295 1.00 93.25 105 ASP A C 1
ATOM 826 O O . ASP A 1 105 ? 41.646 -0.068 -58.538 1.00 93.25 105 ASP A O 1
ATOM 830 N N . LEU A 1 106 ? 42.436 1.905 -59.217 1.00 94.12 106 LEU A N 1
ATOM 831 C CA . LEU A 1 106 ? 41.652 2.701 -58.261 1.00 94.12 106 LEU A CA 1
ATOM 832 C C . LEU A 1 106 ? 40.143 2.643 -58.533 1.00 94.12 106 LEU A C 1
ATOM 834 O O . LEU A 1 106 ? 39.363 2.555 -57.589 1.00 94.12 106 LEU A O 1
ATOM 838 N N . ILE A 1 107 ? 39.727 2.678 -59.802 1.00 94.00 107 ILE A N 1
ATOM 839 C CA . ILE A 1 107 ? 38.314 2.560 -60.187 1.00 94.00 107 ILE A CA 1
ATOM 840 C C . ILE A 1 107 ? 37.791 1.151 -59.887 1.00 94.00 107 ILE A C 1
ATOM 842 O O . ILE A 1 107 ? 36.696 1.010 -59.348 1.00 94.00 107 ILE A O 1
ATOM 846 N N . GLU A 1 108 ? 38.568 0.111 -60.190 1.00 93.44 108 GLU A N 1
ATOM 847 C CA . GLU A 1 108 ? 38.208 -1.277 -59.881 1.00 93.44 108 GLU A CA 1
ATOM 848 C C . GLU A 1 108 ? 38.132 -1.517 -58.369 1.00 93.44 108 GLU A C 1
ATOM 850 O O . GLU A 1 108 ? 37.181 -2.138 -57.897 1.00 93.44 108 GLU A O 1
ATOM 855 N N . LEU A 1 109 ? 39.077 -0.971 -57.594 1.00 95.00 109 LEU A N 1
ATOM 856 C CA . LEU A 1 109 ? 39.032 -1.021 -56.132 1.00 95.00 109 LEU A CA 1
ATOM 857 C C . LEU A 1 109 ? 37.798 -0.303 -55.579 1.00 95.00 109 LEU A C 1
ATOM 859 O O . LEU A 1 109 ? 37.126 -0.859 -54.716 1.00 95.00 109 LEU A O 1
ATOM 863 N N . GLN A 1 110 ? 37.467 0.888 -56.086 1.00 94.12 110 GLN A N 1
ATOM 864 C CA . GLN A 1 110 ? 36.253 1.602 -55.685 1.00 94.12 110 GLN A CA 1
ATOM 865 C C . GLN A 1 110 ? 34.992 0.788 -56.015 1.00 94.12 110 GLN A C 1
ATOM 867 O O . GLN A 1 110 ? 34.130 0.630 -55.158 1.00 94.12 110 GLN A O 1
ATOM 872 N N . GLY A 1 111 ? 34.923 0.188 -57.209 1.00 95.19 111 GLY A N 1
ATOM 873 C CA . GLY A 1 111 ? 33.808 -0.674 -57.606 1.00 95.19 111 GLY A CA 1
ATOM 874 C C . GLY A 1 111 ? 33.661 -1.923 -56.731 1.00 95.19 111 GLY A C 1
ATOM 875 O O . GLY A 1 111 ? 32.546 -2.283 -56.365 1.00 95.19 111 GLY A O 1
ATOM 876 N N . LEU A 1 112 ? 34.770 -2.561 -56.341 1.00 96.12 112 LEU A N 1
ATOM 877 C CA . LEU A 1 112 ? 34.769 -3.695 -55.407 1.00 96.12 112 LEU A CA 1
ATOM 878 C C . LEU A 1 112 ? 34.304 -3.286 -54.005 1.00 96.12 112 LEU A C 1
ATOM 880 O O . LEU A 1 112 ? 33.559 -4.028 -53.365 1.00 96.12 112 LEU A O 1
ATOM 884 N N . ILE A 1 113 ? 34.738 -2.115 -53.534 1.00 95.06 113 ILE A N 1
ATOM 885 C CA . ILE A 1 113 ? 34.326 -1.559 -52.243 1.00 95.06 113 ILE A CA 1
ATOM 886 C C . ILE A 1 113 ? 32.815 -1.302 -52.245 1.00 95.06 113 ILE A C 1
ATOM 888 O O . ILE A 1 113 ? 32.117 -1.788 -51.354 1.00 95.06 113 ILE A O 1
ATOM 892 N N . ASP A 1 114 ? 32.300 -0.607 -53.260 1.00 96.31 114 ASP A N 1
ATOM 893 C CA . ASP A 1 114 ? 30.876 -0.281 -53.367 1.00 96.31 114 ASP A CA 1
ATOM 894 C C . ASP A 1 114 ? 30.022 -1.546 -53.517 1.00 96.31 114 ASP A C 1
ATOM 896 O O . ASP A 1 114 ? 29.013 -1.695 -52.829 1.00 96.31 114 ASP A O 1
ATOM 900 N N . ALA A 1 115 ? 30.463 -2.510 -54.331 1.00 96.44 115 ALA A N 1
ATOM 901 C CA . ALA A 1 115 ? 29.786 -3.797 -54.468 1.00 96.44 115 ALA A CA 1
ATOM 902 C C . ALA A 1 115 ? 29.731 -4.569 -53.138 1.00 96.44 115 ALA A C 1
ATOM 904 O O . ALA A 1 115 ? 28.693 -5.146 -52.812 1.00 96.44 115 ALA A O 1
ATOM 905 N N . HIS A 1 116 ? 30.810 -4.561 -52.346 1.00 97.31 116 HIS A N 1
ATOM 906 C CA . HIS A 1 116 ? 30.831 -5.221 -51.038 1.00 97.31 116 HIS A CA 1
ATOM 907 C C . HIS A 1 116 ? 29.865 -4.565 -50.045 1.00 97.31 116 HIS A C 1
ATOM 909 O O . HIS A 1 116 ? 29.134 -5.268 -49.344 1.00 97.31 116 HIS A O 1
ATOM 915 N N . PHE A 1 117 ? 29.835 -3.229 -49.994 1.00 97.38 117 PHE A N 1
ATOM 916 C CA . PHE A 1 117 ? 28.918 -2.499 -49.121 1.00 97.38 117 PHE A CA 1
ATOM 917 C C . PHE A 1 117 ? 27.460 -2.681 -49.532 1.00 97.38 117 PHE A C 1
ATOM 919 O O . PHE A 1 117 ? 26.628 -2.950 -48.670 1.00 97.38 117 PHE A O 1
ATOM 926 N N . GLU A 1 118 ? 27.150 -2.591 -50.823 1.00 96.12 118 GLU A N 1
ATOM 927 C CA . GLU A 1 118 ? 25.792 -2.797 -51.328 1.00 96.12 118 GLU A CA 1
ATOM 928 C C . GLU A 1 118 ? 25.312 -4.234 -51.097 1.00 96.12 118 GLU A C 1
ATOM 930 O O . GLU A 1 118 ? 24.170 -4.434 -50.689 1.00 96.12 118 GLU A O 1
ATOM 935 N N . HIS A 1 119 ? 26.179 -5.237 -51.276 1.00 96.69 119 HIS A N 1
ATOM 936 C CA . HIS A 1 119 ? 25.841 -6.627 -50.964 1.00 96.69 119 HIS A CA 1
ATOM 937 C C . HIS A 1 119 ? 25.553 -6.814 -49.472 1.00 96.69 119 HIS A C 1
ATOM 939 O O . HIS A 1 119 ? 24.473 -7.269 -49.106 1.00 96.69 119 HIS A O 1
ATOM 945 N N . ARG A 1 120 ? 26.474 -6.382 -48.599 1.00 96.75 120 ARG A N 1
ATOM 946 C CA . ARG A 1 120 ? 26.305 -6.473 -47.138 1.00 96.75 120 ARG A CA 1
ATOM 947 C C . ARG A 1 120 ? 25.068 -5.726 -46.661 1.00 96.75 120 ARG A C 1
ATOM 949 O O . ARG A 1 120 ? 24.376 -6.217 -45.779 1.00 96.75 120 ARG A O 1
ATOM 956 N N . LYS A 1 121 ? 24.784 -4.556 -47.233 1.00 96.81 121 LYS A N 1
ATOM 957 C CA . LYS A 1 121 ? 23.610 -3.756 -46.890 1.00 96.81 121 LYS A CA 1
ATOM 958 C C . LYS A 1 121 ? 22.316 -4.469 -47.273 1.00 96.81 121 LYS A C 1
ATOM 960 O O . LYS A 1 121 ? 21.426 -4.554 -46.437 1.00 96.81 121 LYS A O 1
ATOM 965 N N . LYS A 1 122 ? 22.228 -5.024 -48.487 1.00 96.81 122 LYS A N 1
ATOM 966 C CA . LYS A 1 122 ? 21.060 -5.809 -48.921 1.00 96.81 122 LYS A CA 1
ATOM 967 C C . LYS A 1 122 ? 20.857 -7.043 -48.043 1.00 96.81 122 LYS A C 1
ATOM 969 O O . LYS A 1 122 ? 19.757 -7.257 -47.548 1.00 96.81 122 LYS A O 1
ATOM 974 N N . GLU A 1 123 ? 21.923 -7.791 -47.763 1.00 95.56 123 GLU A N 1
ATOM 975 C CA . GLU A 1 123 ? 21.866 -8.946 -46.859 1.00 95.56 123 GLU A CA 1
ATOM 976 C C . GLU A 1 123 ? 21.434 -8.556 -45.436 1.00 95.56 123 GLU A C 1
ATOM 978 O O . GLU A 1 123 ? 20.639 -9.254 -44.807 1.00 95.56 123 GLU A O 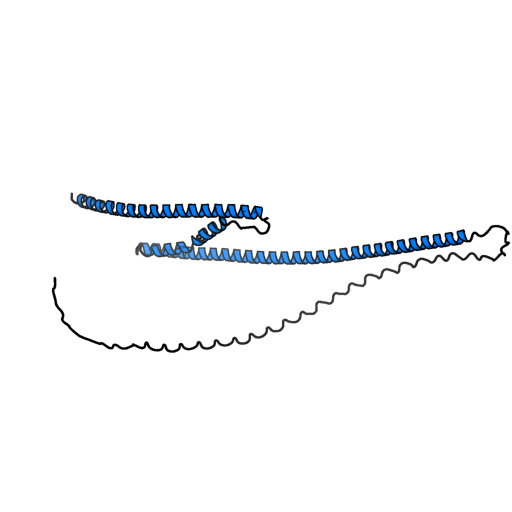1
ATOM 983 N N . GLU A 1 124 ? 21.945 -7.443 -44.899 1.00 95.25 124 GLU A N 1
ATOM 984 C CA . GLU A 1 124 ? 21.557 -6.947 -43.577 1.00 95.25 124 GLU A CA 1
ATOM 985 C C . GLU A 1 124 ? 20.088 -6.509 -43.546 1.00 95.25 124 GLU A C 1
ATOM 987 O O . GLU A 1 124 ? 19.377 -6.864 -42.606 1.00 95.25 124 GLU A O 1
ATOM 992 N N . GLU A 1 125 ? 19.614 -5.801 -44.571 1.00 95.56 125 GLU A N 1
ATOM 993 C CA . GLU A 1 125 ? 18.211 -5.397 -44.707 1.00 95.56 125 GLU A CA 1
ATOM 994 C C . GLU A 1 125 ? 17.277 -6.616 -44.796 1.00 95.56 125 GLU A C 1
ATOM 996 O O . GLU A 1 125 ? 16.261 -6.666 -44.096 1.00 95.56 125 GLU A O 1
ATOM 1001 N N . GLU A 1 126 ? 17.641 -7.644 -45.566 1.00 95.81 126 GLU A N 1
ATOM 1002 C CA . GLU A 1 126 ? 16.881 -8.896 -45.662 1.00 95.81 126 GLU A CA 1
ATOM 1003 C C . GLU A 1 126 ? 16.862 -9.670 -44.338 1.00 95.81 126 GLU A C 1
ATOM 1005 O O . GLU A 1 126 ? 15.809 -10.150 -43.901 1.00 95.81 126 GLU A O 1
ATOM 1010 N N . LEU A 1 127 ? 18.003 -9.753 -43.648 1.00 96.31 127 LEU A N 1
ATOM 1011 C CA . LEU A 1 127 ? 18.088 -10.384 -42.331 1.00 96.31 127 LEU A CA 1
ATOM 1012 C C . LEU A 1 127 ? 17.257 -9.638 -41.286 1.00 96.31 127 LEU A C 1
ATOM 1014 O O . LEU A 1 127 ? 16.628 -10.279 -40.439 1.00 96.31 127 LEU A O 1
ATOM 1018 N N . ILE A 1 128 ? 17.251 -8.305 -41.322 1.00 95.81 128 ILE A N 1
ATOM 1019 C CA . ILE A 1 128 ? 16.415 -7.481 -40.444 1.00 95.81 128 ILE A CA 1
ATOM 1020 C C . ILE A 1 128 ? 14.939 -7.741 -40.752 1.00 95.81 128 ILE A C 1
ATOM 1022 O O . ILE A 1 128 ? 14.197 -8.108 -39.841 1.00 95.81 128 ILE A O 1
ATOM 1026 N N . ALA A 1 129 ? 14.524 -7.675 -42.019 1.00 97.12 129 ALA A N 1
ATOM 1027 C CA . ALA A 1 129 ? 13.140 -7.927 -42.422 1.00 97.12 129 ALA A CA 1
ATOM 1028 C C . ALA A 1 129 ? 12.657 -9.339 -42.028 1.00 97.12 129 ALA A C 1
ATOM 1030 O O . ALA A 1 129 ? 11.520 -9.527 -41.577 1.00 97.12 129 ALA A O 1
ATOM 1031 N N . LEU A 1 130 ? 13.524 -10.350 -42.147 1.00 97.12 130 LEU A N 1
ATOM 1032 C CA . LEU A 1 130 ? 13.220 -11.714 -41.718 1.00 97.12 130 LEU A CA 1
ATOM 1033 C C . LEU A 1 130 ? 13.078 -11.815 -40.193 1.00 97.12 130 LEU A C 1
ATOM 1035 O O . LEU A 1 130 ? 12.130 -12.439 -39.703 1.00 97.12 130 LEU A O 1
ATOM 1039 N N . LYS A 1 131 ? 13.985 -11.189 -39.434 1.00 96.50 131 LYS A N 1
ATOM 1040 C CA . LYS A 1 131 ? 13.913 -11.137 -37.965 1.00 96.50 131 LYS A CA 1
ATOM 1041 C C . LYS A 1 131 ? 12.642 -10.441 -37.493 1.00 96.50 131 LYS A C 1
ATOM 1043 O O . LYS A 1 131 ? 11.954 -10.998 -36.642 1.00 96.50 131 LYS A O 1
ATOM 1048 N N . GLU A 1 132 ? 12.281 -9.310 -38.091 1.00 96.69 132 GLU A N 1
ATOM 1049 C CA . GLU A 1 132 ? 11.042 -8.588 -37.786 1.00 96.69 132 GLU A CA 1
ATOM 1050 C C . GLU A 1 132 ? 9.805 -9.455 -38.045 1.00 96.69 132 GLU A C 1
ATOM 1052 O O . GLU A 1 132 ? 8.891 -9.512 -37.220 1.00 96.69 132 GLU A O 1
ATOM 1057 N N . ARG A 1 133 ? 9.778 -10.213 -39.150 1.00 97.62 133 ARG A N 1
ATOM 1058 C CA . ARG A 1 133 ? 8.676 -11.145 -39.441 1.00 97.62 133 ARG A CA 1
ATOM 1059 C C . ARG A 1 133 ? 8.587 -12.274 -38.408 1.00 97.62 133 ARG A C 1
ATOM 1061 O O . ARG A 1 133 ? 7.481 -12.652 -38.012 1.00 97.62 133 ARG A O 1
ATOM 1068 N N . ILE A 1 134 ? 9.720 -12.823 -37.967 1.00 96.25 134 ILE A N 1
ATOM 1069 C CA . ILE A 1 134 ? 9.765 -13.856 -36.919 1.00 96.25 134 ILE A CA 1
ATOM 1070 C C . ILE A 1 134 ? 9.300 -13.282 -35.579 1.00 96.25 134 ILE A C 1
ATOM 1072 O O . ILE A 1 134 ? 8.498 -13.915 -34.888 1.00 96.25 134 ILE A O 1
ATOM 1076 N N . GLU A 1 135 ? 9.779 -12.095 -35.218 1.00 96.38 135 GLU A N 1
ATOM 1077 C CA . GLU A 1 135 ? 9.409 -11.405 -33.987 1.00 96.38 135 GLU A CA 1
ATOM 1078 C C . GLU A 1 135 ? 7.916 -11.080 -33.966 1.00 96.38 135 GLU A C 1
ATOM 1080 O O . GLU A 1 135 ? 7.241 -11.400 -32.988 1.00 96.38 135 GLU A O 1
ATOM 1085 N N . LYS A 1 136 ? 7.363 -10.597 -35.084 1.00 97.06 136 LYS A N 1
ATOM 1086 C CA . LYS A 1 136 ? 5.923 -10.372 -35.240 1.00 97.06 136 LYS A CA 1
ATOM 1087 C C . LYS A 1 136 ? 5.113 -11.650 -35.012 1.00 97.06 136 LYS A C 1
ATOM 1089 O O . LYS A 1 136 ? 4.193 -11.646 -34.202 1.00 97.06 136 LYS A O 1
ATOM 1094 N N . ARG A 1 137 ? 5.488 -12.776 -35.635 1.00 96.38 137 ARG A N 1
ATOM 1095 C CA . ARG A 1 137 ? 4.803 -14.067 -35.406 1.00 96.38 137 ARG A CA 1
ATOM 1096 C C . ARG A 1 137 ? 4.928 -14.549 -33.958 1.00 96.38 137 ARG A C 1
ATOM 1098 O O . ARG A 1 137 ? 4.012 -15.178 -33.435 1.00 96.38 137 ARG A O 1
ATOM 1105 N N . ARG A 1 138 ? 6.067 -14.313 -33.298 1.00 96.75 138 ARG A N 1
ATOM 1106 C CA . ARG A 1 138 ? 6.241 -14.645 -31.872 1.00 96.75 138 ARG A CA 1
ATOM 1107 C C . ARG A 1 138 ? 5.347 -13.777 -30.989 1.00 96.75 138 ARG A C 1
ATOM 1109 O O . ARG A 1 138 ? 4.713 -14.319 -30.088 1.00 96.75 138 ARG A O 1
ATOM 1116 N N . ALA A 1 139 ? 5.260 -12.480 -31.274 1.00 93.12 139 ALA A N 1
ATOM 1117 C CA . ALA A 1 139 ? 4.377 -11.556 -30.573 1.00 93.12 139 ALA A CA 1
ATOM 1118 C C . ALA A 1 139 ? 2.901 -11.949 -30.745 1.00 93.12 139 ALA A C 1
ATOM 1120 O O . ALA A 1 139 ? 2.191 -12.047 -29.750 1.00 93.12 139 ALA A O 1
ATOM 1121 N N . GLU A 1 140 ? 2.470 -12.286 -31.964 1.00 96.12 140 GLU A N 1
ATOM 1122 C CA . GLU A 1 140 ? 1.104 -12.752 -32.248 1.00 96.12 140 GLU A CA 1
ATOM 1123 C C . GLU A 1 140 ? 0.759 -14.036 -31.474 1.00 96.12 140 GLU A C 1
ATOM 1125 O O . GLU A 1 140 ? -0.305 -14.124 -30.863 1.00 96.12 140 GLU A O 1
ATOM 1130 N N . ARG A 1 141 ? 1.667 -15.022 -31.418 1.00 96.94 141 ARG A N 1
ATOM 1131 C CA . ARG A 1 141 ? 1.457 -16.235 -30.601 1.00 96.94 141 ARG A CA 1
ATOM 1132 C C . ARG A 1 141 ? 1.394 -15.922 -29.106 1.00 96.94 141 ARG A C 1
ATOM 1134 O O . ARG A 1 141 ? 0.547 -16.470 -28.404 1.00 96.94 141 ARG A O 1
ATOM 1141 N N . ALA A 1 142 ? 2.267 -15.044 -28.615 1.00 95.19 142 ALA A N 1
ATOM 1142 C CA . ALA A 1 142 ? 2.256 -14.623 -27.217 1.00 95.19 142 ALA A CA 1
ATOM 1143 C C . ALA A 1 142 ? 0.957 -13.877 -26.861 1.00 95.19 142 ALA A C 1
ATOM 1145 O O . ALA A 1 142 ? 0.410 -14.066 -25.776 1.00 95.19 142 ALA A O 1
ATOM 1146 N N . GLU A 1 143 ? 0.431 -13.064 -27.777 1.00 94.19 143 GLU A N 1
ATOM 1147 C CA . GLU A 1 143 ? -0.852 -12.382 -27.620 1.00 94.19 143 GLU A CA 1
ATOM 1148 C C . GLU A 1 143 ? -2.023 -13.372 -27.626 1.00 94.19 143 GLU A C 1
ATOM 1150 O O . GLU A 1 143 ? -2.872 -13.312 -26.739 1.00 94.19 143 GLU A O 1
ATOM 1155 N N . GLN A 1 144 ? -2.031 -14.352 -28.537 1.00 94.31 144 GLN A N 1
ATOM 1156 C CA . GLN A 1 144 ? -3.028 -15.429 -28.536 1.00 94.31 144 GLN A CA 1
ATOM 1157 C C . GLN A 1 144 ? -3.030 -16.201 -27.210 1.00 94.31 144 GLN A C 1
ATOM 1159 O O . GLN A 1 144 ? -4.095 -16.429 -26.635 1.00 94.31 144 GLN A O 1
ATOM 1164 N N . GLN A 1 145 ? -1.853 -16.542 -26.677 1.00 91.44 145 GLN A N 1
ATOM 1165 C CA . GLN A 1 145 ? -1.736 -17.191 -25.368 1.00 91.44 145 GLN A CA 1
ATOM 1166 C C . GLN A 1 145 ? -2.253 -16.302 -24.230 1.00 91.44 145 GLN A C 1
ATOM 1168 O O . GLN A 1 145 ? -2.945 -16.795 -23.340 1.00 91.44 145 GLN A O 1
ATOM 1173 N N . ARG A 1 146 ? -1.987 -14.989 -24.267 1.00 93.88 146 ARG A N 1
ATOM 1174 C CA . ARG A 1 146 ? -2.535 -14.037 -23.286 1.00 93.88 146 ARG A CA 1
ATOM 1175 C C . ARG A 1 146 ? -4.056 -13.962 -23.345 1.00 93.88 146 ARG A C 1
ATOM 1177 O O . ARG A 1 146 ? -4.686 -14.011 -22.296 1.00 93.88 146 ARG A O 1
ATOM 1184 N N . ILE A 1 147 ? -4.640 -13.903 -24.541 1.00 93.94 147 ILE A N 1
ATOM 1185 C CA . ILE A 1 147 ? -6.098 -13.875 -24.727 1.00 93.94 147 ILE A CA 1
ATOM 1186 C C . ILE A 1 147 ? -6.735 -15.167 -24.202 1.00 93.94 147 ILE A C 1
ATOM 1188 O O . ILE A 1 147 ? -7.782 -15.119 -23.556 1.00 93.94 147 ILE A O 1
ATOM 1192 N N . ILE A 1 148 ? -6.119 -16.325 -24.463 1.00 94.38 148 ILE A N 1
ATOM 1193 C CA . ILE A 1 148 ? -6.595 -17.614 -23.941 1.00 94.38 148 ILE A CA 1
ATOM 1194 C C . ILE A 1 148 ? -6.532 -17.621 -22.408 1.00 94.38 148 ILE A C 1
ATOM 1196 O O . ILE A 1 148 ? -7.547 -17.897 -21.767 1.00 94.38 148 ILE A O 1
ATOM 1200 N N . ALA A 1 149 ? -5.392 -17.243 -21.823 1.00 94.38 149 ALA A N 1
ATOM 1201 C CA . ALA A 1 149 ? -5.210 -17.192 -20.373 1.00 94.38 149 ALA A CA 1
ATOM 1202 C C . ALA A 1 149 ? -6.166 -16.196 -19.690 1.00 94.38 149 ALA A C 1
ATOM 1204 O O . ALA A 1 149 ? -6.705 -16.474 -18.619 1.00 94.38 149 ALA A O 1
ATOM 1205 N N . GLU A 1 150 ? -6.421 -15.042 -20.311 1.00 93.12 150 GLU A N 1
ATOM 1206 C CA . GLU A 1 150 ? -7.370 -14.046 -19.813 1.00 93.12 150 GLU A CA 1
ATOM 1207 C C . GLU A 1 150 ? -8.808 -14.572 -19.844 1.00 93.12 150 GLU A C 1
ATOM 1209 O O . GLU A 1 150 ? -9.504 -14.494 -18.831 1.00 93.12 150 GLU A O 1
ATOM 1214 N N . LYS A 1 151 ? -9.238 -15.186 -20.954 1.00 95.06 151 LYS A N 1
ATOM 1215 C CA . LYS A 1 151 ? -10.569 -15.807 -21.058 1.00 95.06 151 LYS A CA 1
ATOM 1216 C C . LYS A 1 151 ? -10.754 -16.955 -20.069 1.00 95.06 151 LYS A C 1
ATOM 1218 O O . LYS A 1 151 ? -11.841 -17.122 -19.516 1.00 95.06 151 LYS A O 1
ATOM 1223 N N . GLU A 1 152 ? -9.724 -17.761 -19.832 1.00 93.94 152 GLU A N 1
ATOM 1224 C CA . GLU A 1 152 ? -9.775 -18.828 -18.831 1.00 93.94 152 GLU A CA 1
ATOM 1225 C C . GLU A 1 152 ? -9.910 -18.260 -17.414 1.00 93.94 152 GLU A C 1
ATOM 1227 O O . GLU A 1 152 ? -10.807 -18.664 -16.666 1.00 93.94 152 GLU A O 1
ATOM 1232 N N . LYS A 1 153 ? -9.108 -17.243 -17.081 1.00 95.25 153 LYS A N 1
ATOM 1233 C CA . LYS A 1 153 ? -9.192 -16.532 -15.801 1.00 95.25 153 LYS A CA 1
ATOM 1234 C C . LYS A 1 153 ? -10.546 -15.841 -15.609 1.00 95.25 153 LYS A C 1
ATOM 1236 O O . LYS A 1 153 ? -11.108 -15.875 -14.513 1.00 95.25 153 LYS A O 1
ATOM 1241 N N . GLU A 1 154 ? -11.122 -15.258 -16.656 1.00 93.44 154 GLU A N 1
ATOM 1242 C CA . GLU A 1 154 ? -12.471 -14.682 -16.625 1.00 93.44 154 GLU A CA 1
ATOM 1243 C C . GLU A 1 154 ? -13.527 -15.761 -16.344 1.00 93.44 154 GLU A C 1
ATOM 1245 O O . GLU A 1 154 ? -14.391 -15.595 -15.482 1.00 93.44 154 GLU A O 1
ATOM 1250 N N . ARG A 1 155 ? -13.443 -16.922 -17.005 1.00 94.25 155 ARG A N 1
ATOM 1251 C CA . ARG A 1 155 ? -14.357 -18.041 -16.732 1.00 94.25 155 ARG A CA 1
ATOM 1252 C C . ARG A 1 155 ? -14.217 -18.560 -15.306 1.00 94.25 155 ARG A C 1
ATOM 1254 O O . ARG A 1 155 ? -15.235 -18.884 -14.692 1.00 94.25 155 ARG A O 1
ATOM 1261 N N . GLN A 1 156 ? -12.998 -18.637 -14.780 1.00 90.88 156 GLN A N 1
ATOM 1262 C CA . GLN A 1 156 ? -12.753 -19.057 -13.405 1.00 90.88 156 GLN A CA 1
ATOM 1263 C C . GLN A 1 156 ? -13.335 -18.055 -12.405 1.00 90.88 156 GLN A C 1
ATOM 1265 O O . GLN A 1 156 ? -14.127 -18.443 -11.550 1.00 90.88 156 GLN A O 1
ATOM 1270 N N . THR A 1 157 ? -13.054 -16.762 -12.567 1.00 89.50 157 THR A N 1
ATOM 1271 C CA . THR A 1 157 ? -13.617 -15.725 -11.687 1.00 89.50 157 THR A CA 1
ATOM 1272 C C . THR A 1 157 ? -15.143 -15.660 -11.788 1.00 89.50 157 THR A C 1
ATOM 1274 O O . THR A 1 157 ? -15.824 -15.502 -10.776 1.00 89.50 157 THR A O 1
ATOM 1277 N N . ARG A 1 158 ? -15.731 -15.878 -12.970 1.00 93.88 158 ARG A N 1
ATOM 1278 C CA . ARG A 1 158 ? -17.188 -16.000 -13.134 1.00 93.88 158 ARG A CA 1
ATOM 1279 C C . ARG A 1 158 ? -17.765 -17.222 -12.411 1.00 93.88 158 ARG A C 1
ATOM 1281 O O . ARG A 1 158 ? -18.843 -17.129 -11.834 1.00 93.88 158 ARG A O 1
ATOM 1288 N N . ARG A 1 159 ? -17.068 -18.364 -12.422 1.00 92.06 159 ARG A N 1
ATOM 1289 C CA . ARG A 1 159 ? -17.467 -19.563 -11.660 1.00 92.06 159 ARG A CA 1
ATOM 1290 C C . ARG A 1 159 ? -17.374 -19.326 -10.157 1.00 92.06 159 ARG A C 1
ATOM 1292 O O . ARG A 1 159 ? -18.313 -19.657 -9.445 1.00 92.06 159 ARG A O 1
ATOM 1299 N N . GLU A 1 160 ? -16.288 -18.723 -9.687 1.00 91.88 160 GLU A N 1
ATOM 1300 C CA . GLU A 1 160 ? -16.083 -18.406 -8.270 1.00 91.88 160 GLU A CA 1
ATOM 1301 C C . GLU A 1 160 ? -17.118 -17.396 -7.768 1.00 91.88 160 GLU A C 1
ATOM 1303 O O . GLU A 1 160 ? -17.740 -17.611 -6.732 1.00 91.88 160 GLU A O 1
ATOM 1308 N N . THR A 1 161 ? -17.375 -16.332 -8.530 1.00 92.12 161 THR A N 1
ATOM 1309 C CA . THR A 1 161 ? -18.403 -15.336 -8.188 1.00 92.12 161 THR A CA 1
ATOM 1310 C C . THR A 1 161 ? -19.810 -15.926 -8.220 1.00 92.12 161 THR A C 1
ATOM 1312 O O . THR A 1 161 ? -20.592 -15.644 -7.315 1.00 92.12 161 THR A O 1
ATOM 1315 N N . ALA A 1 162 ? -20.133 -16.789 -9.190 1.00 93.31 162 ALA A N 1
ATOM 1316 C CA . ALA A 1 162 ? -21.406 -17.507 -9.216 1.00 93.31 162 ALA A CA 1
ATOM 1317 C C . ALA A 1 162 ? -21.544 -18.470 -8.025 1.00 93.31 162 ALA A C 1
ATOM 1319 O O . ALA A 1 162 ? -22.577 -18.470 -7.363 1.00 93.31 162 ALA A O 1
ATOM 1320 N N . SER A 1 163 ? -20.497 -19.236 -7.705 1.00 92.50 163 SER A N 1
ATOM 1321 C CA . SER A 1 163 ? -20.470 -20.135 -6.545 1.00 92.50 163 SER A CA 1
ATOM 1322 C C . SER A 1 163 ? -20.643 -19.364 -5.240 1.00 92.50 163 SER A C 1
ATOM 1324 O O . SER A 1 163 ? -21.442 -19.750 -4.395 1.00 92.50 163 SER A O 1
ATOM 1326 N N . HIS A 1 164 ? -19.939 -18.245 -5.088 1.00 91.75 164 HIS A N 1
ATOM 1327 C CA . HIS A 1 164 ? -20.052 -17.387 -3.917 1.00 91.75 164 HIS A CA 1
ATOM 1328 C C . HIS A 1 164 ? -21.435 -16.729 -3.822 1.00 91.75 164 HIS A C 1
ATOM 1330 O O . HIS A 1 164 ? -21.991 -16.633 -2.734 1.00 91.75 164 HIS A O 1
ATOM 1336 N N . SER A 1 165 ? -22.027 -16.312 -4.946 1.00 93.44 165 SER A N 1
ATOM 1337 C CA . SER A 1 165 ? -23.397 -15.786 -4.982 1.00 93.44 165 SER A CA 1
ATOM 1338 C C . SER A 1 165 ? -24.420 -16.843 -4.563 1.00 93.44 165 SER A C 1
ATOM 1340 O O . SER A 1 165 ? -25.309 -16.538 -3.774 1.00 93.44 165 SER A O 1
ATOM 1342 N N . LEU A 1 166 ? -24.284 -18.082 -5.048 1.00 92.62 166 LEU A N 1
ATOM 1343 C CA . LEU A 1 166 ? -25.140 -19.198 -4.640 1.00 92.62 166 LEU A CA 1
ATOM 1344 C C . LEU A 1 166 ? -24.957 -19.529 -3.158 1.00 92.62 166 LEU A C 1
ATOM 1346 O O . LEU A 1 166 ? -25.941 -19.727 -2.456 1.00 92.62 166 LEU A O 1
ATOM 1350 N N . GLU A 1 167 ? -23.722 -19.523 -2.656 1.00 90.69 167 GLU A N 1
ATOM 1351 C CA . GLU A 1 167 ? -23.449 -19.745 -1.235 1.00 90.69 167 GLU A CA 1
ATOM 1352 C C . GLU A 1 167 ? -24.058 -18.632 -0.367 1.00 90.69 167 GLU A C 1
ATOM 1354 O O . GLU A 1 167 ? -24.605 -18.899 0.703 1.00 90.69 167 GLU A O 1
ATOM 1359 N N . GLN A 1 168 ? -24.008 -17.377 -0.821 1.00 87.31 168 GLN A N 1
ATOM 1360 C CA . GLN A 1 168 ? -24.671 -16.263 -0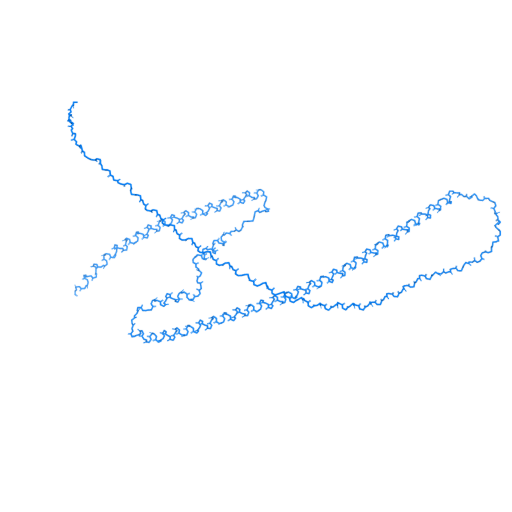.146 1.00 87.31 168 GLN A CA 1
ATOM 1361 C C . GLN A 1 168 ? -26.195 -16.413 -0.153 1.00 87.31 168 GLN A C 1
ATOM 1363 O O . GLN A 1 168 ? -26.820 -16.226 0.890 1.00 87.31 168 GLN A O 1
ATOM 1368 N N . GLU A 1 169 ? -26.795 -16.783 -1.283 1.00 87.38 169 GLU A N 1
ATOM 1369 C CA . GLU A 1 169 ? -28.237 -17.017 -1.395 1.00 87.38 169 GLU A CA 1
ATOM 1370 C C . GLU A 1 169 ? -28.690 -18.211 -0.538 1.00 87.38 169 GLU A C 1
ATOM 1372 O O . GLU A 1 169 ? -29.685 -18.116 0.179 1.00 87.38 169 GLU A O 1
ATOM 1377 N N . GLU A 1 170 ? -27.933 -19.311 -0.526 1.00 86.44 170 GLU A N 1
ATOM 1378 C CA . GLU A 1 170 ? -28.208 -20.482 0.310 1.00 86.44 170 GLU A CA 1
ATOM 1379 C C . GLU A 1 170 ? -28.083 -20.149 1.800 1.00 86.44 170 GLU A C 1
ATOM 1381 O O . GLU A 1 170 ? -28.937 -20.544 2.601 1.00 86.44 170 GLU A O 1
ATOM 1386 N N . ARG A 1 171 ? -27.066 -19.367 2.185 1.00 89.12 171 ARG A N 1
ATOM 1387 C CA . ARG A 1 171 ? -26.928 -18.854 3.554 1.00 89.12 171 ARG A CA 1
ATOM 1388 C C . ARG A 1 171 ? -28.122 -17.991 3.941 1.00 89.12 171 ARG A C 1
ATOM 1390 O O . ARG A 1 171 ? -28.689 -18.231 5.003 1.00 89.12 171 ARG A O 1
ATOM 1397 N N . LEU A 1 172 ? -28.553 -17.064 3.086 1.00 88.88 172 LEU A N 1
ATOM 1398 C CA . LEU A 1 172 ? -29.733 -16.232 3.341 1.00 88.88 172 LEU A CA 1
ATOM 1399 C C . LEU A 1 172 ? -31.011 -17.072 3.440 1.00 88.88 172 LEU A C 1
ATOM 1401 O O . LEU A 1 172 ? -31.796 -16.874 4.361 1.00 88.88 172 LEU A O 1
ATOM 1405 N N . ARG A 1 173 ? -31.194 -18.071 2.570 1.00 90.25 173 ARG A N 1
ATOM 1406 C CA . ARG A 1 173 ? -32.341 -18.990 2.617 1.00 90.25 173 ARG A CA 1
ATOM 1407 C C . ARG A 1 173 ? -32.341 -19.846 3.885 1.00 90.25 173 ARG A C 1
ATOM 1409 O O . ARG A 1 173 ? -33.399 -20.092 4.466 1.00 90.25 173 ARG A O 1
ATOM 1416 N N . ARG A 1 174 ? -31.170 -20.305 4.337 1.00 88.00 174 ARG A N 1
ATOM 1417 C CA . ARG A 1 174 ? -31.015 -21.041 5.601 1.00 88.00 174 ARG A CA 1
ATOM 1418 C C . ARG A 1 174 ? -31.276 -20.135 6.801 1.00 88.00 174 ARG A C 1
ATOM 1420 O O . ARG A 1 174 ? -31.953 -20.555 7.735 1.00 88.00 174 ARG A O 1
ATOM 1427 N N . GLU A 1 175 ? -30.785 -18.900 6.766 1.00 86.19 175 GLU A N 1
ATOM 1428 C CA . GLU A 1 175 ? -31.057 -17.883 7.781 1.00 86.19 175 GLU A CA 1
ATOM 1429 C C . GLU A 1 175 ? -32.547 -17.520 7.836 1.00 86.19 175 GLU A C 1
ATOM 1431 O O . GLU A 1 175 ? -33.092 -17.441 8.932 1.00 86.19 175 GLU A O 1
ATOM 1436 N N . GLU A 1 176 ? -33.232 -17.394 6.696 1.00 84.38 176 GLU A N 1
ATOM 1437 C CA . GLU A 1 176 ? -34.676 -17.143 6.615 1.00 84.38 176 GLU A CA 1
ATOM 1438 C C . GLU A 1 176 ? -35.490 -18.345 7.116 1.00 84.38 176 GLU A C 1
ATOM 1440 O O . GLU A 1 176 ? -36.438 -18.175 7.883 1.00 84.38 176 GLU A O 1
ATOM 1445 N N . ALA A 1 177 ? -35.102 -19.573 6.759 1.00 86.69 177 ALA A N 1
ATOM 1446 C CA . ALA A 1 177 ? -35.753 -20.787 7.249 1.00 86.69 177 ALA A CA 1
ATOM 1447 C C . ALA A 1 177 ? -35.575 -20.965 8.766 1.00 86.69 177 ALA A C 1
ATOM 1449 O O . ALA A 1 177 ? -36.530 -21.316 9.463 1.00 86.69 177 ALA A O 1
ATOM 1450 N N . ASP A 1 178 ? -34.380 -20.690 9.292 1.00 83.25 178 ASP A N 1
ATOM 1451 C CA . ASP A 1 178 ? -34.108 -20.715 10.727 1.00 83.25 178 ASP A CA 1
ATOM 1452 C C . ASP A 1 178 ? -34.812 -19.566 11.456 1.00 83.25 178 ASP A C 1
ATOM 1454 O O . ASP A 1 178 ? -35.318 -19.771 12.557 1.00 83.25 178 ASP A O 1
ATOM 1458 N N . ALA A 1 179 ? -34.889 -18.375 10.856 1.00 84.75 179 ALA A N 1
ATOM 1459 C CA . ALA A 1 179 ? -35.640 -17.245 11.394 1.00 84.75 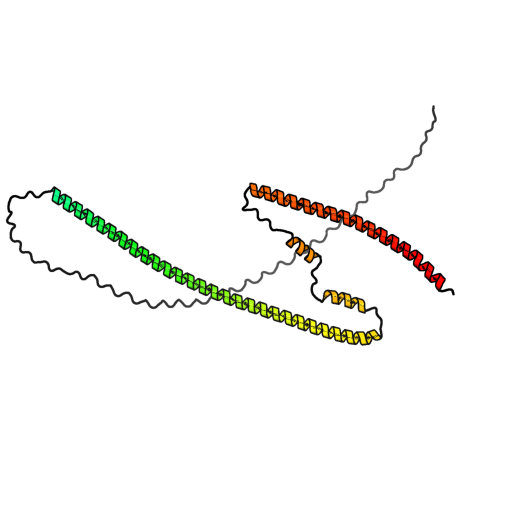179 ALA A CA 1
ATOM 1460 C C . ALA A 1 179 ? -37.142 -17.542 11.422 1.00 84.75 179 ALA A C 1
ATOM 1462 O O . ALA A 1 179 ? -37.791 -17.255 12.424 1.00 84.75 179 ALA A O 1
ATOM 1463 N N . LYS A 1 180 ? -37.684 -18.190 10.385 1.00 86.50 180 LYS A N 1
ATOM 1464 C CA . LYS A 1 180 ? -39.083 -18.626 10.332 1.00 86.50 180 LYS A CA 1
ATOM 1465 C C . LYS A 1 180 ? -39.374 -19.716 11.359 1.00 86.50 180 LYS A C 1
ATOM 1467 O O . LYS A 1 180 ? -40.324 -19.577 12.118 1.00 86.50 180 LYS A O 1
ATOM 1472 N N . LYS A 1 181 ? -38.523 -20.746 11.469 1.00 85.62 181 LYS A N 1
ATOM 1473 C CA . LYS A 1 181 ? -38.639 -21.769 12.526 1.00 85.62 181 LYS A CA 1
ATOM 1474 C C . LYS A 1 181 ? -38.562 -21.145 13.914 1.00 85.62 181 LYS A C 1
ATOM 1476 O O . LYS A 1 181 ? -39.373 -21.473 14.770 1.00 85.62 181 LYS A O 1
ATOM 1481 N N . LYS A 1 182 ? -37.630 -20.215 14.129 1.00 85.25 182 LYS A N 1
ATOM 1482 C CA . LYS A 1 182 ? -37.486 -19.495 15.396 1.00 85.25 182 LYS A CA 1
ATOM 1483 C C . LYS A 1 182 ? -38.686 -18.593 15.678 1.00 85.25 182 LYS A C 1
ATOM 1485 O O . LYS A 1 182 ? -39.093 -18.521 16.827 1.00 85.25 182 LYS A O 1
ATOM 1490 N N . ALA A 1 183 ? -39.274 -17.951 14.670 1.00 82.38 183 ALA A N 1
ATOM 1491 C CA . ALA A 1 183 ? -40.485 -17.147 14.810 1.00 82.38 183 ALA A CA 1
ATOM 1492 C C . ALA A 1 183 ? -41.718 -18.015 15.104 1.00 82.38 183 ALA A C 1
ATOM 1494 O O . ALA A 1 183 ? -42.505 -17.653 15.970 1.00 82.38 183 ALA A O 1
ATOM 1495 N N . ASP A 1 184 ? -41.857 -19.178 14.461 1.00 81.50 184 ASP A N 1
ATOM 1496 C CA . ASP A 1 184 ? -42.937 -20.139 14.719 1.00 81.50 184 ASP A CA 1
ATOM 1497 C C . ASP A 1 184 ? -42.791 -20.783 16.107 1.00 81.50 184 ASP A C 1
ATOM 1499 O O . ASP A 1 184 ? -43.773 -20.936 16.839 1.00 81.50 184 ASP A O 1
ATOM 1503 N N . GLU A 1 185 ? -41.562 -21.121 16.508 1.00 80.00 185 GLU A N 1
ATOM 1504 C CA . GLU A 1 185 ? -41.244 -21.564 17.863 1.00 80.00 185 GLU A CA 1
ATOM 1505 C C . GLU A 1 185 ? -41.449 -20.447 18.875 1.00 80.00 185 GLU A C 1
ATOM 1507 O O . GLU A 1 185 ? -42.015 -20.720 19.917 1.00 80.00 185 GLU A O 1
ATOM 1512 N N . GLU A 1 186 ? -41.059 -19.199 18.608 1.00 77.12 186 GLU A N 1
ATOM 1513 C CA . GLU A 1 186 ? -41.296 -18.059 19.497 1.00 77.12 186 GLU A CA 1
ATOM 1514 C C . GLU A 1 186 ? -42.779 -17.695 19.561 1.00 77.12 186 GLU A C 1
ATOM 1516 O O . GLU A 1 186 ? -43.241 -17.303 20.623 1.00 77.12 186 GLU A O 1
ATOM 1521 N N . ALA A 1 187 ? -43.557 -17.869 18.494 1.00 78.88 187 ALA A N 1
ATOM 1522 C CA . ALA A 1 187 ? -45.006 -17.697 18.504 1.00 78.88 187 ALA A CA 1
ATOM 1523 C C . ALA A 1 187 ? -45.677 -18.799 19.334 1.00 78.88 187 ALA A C 1
ATOM 1525 O O . ALA A 1 187 ? -46.457 -18.494 20.236 1.00 78.88 187 ALA A O 1
ATOM 1526 N N . LYS A 1 188 ? -45.299 -20.071 19.130 1.00 78.44 188 LYS A N 1
ATOM 1527 C CA . LYS A 1 188 ? -45.725 -21.195 19.985 1.00 78.44 188 LYS A CA 1
ATOM 1528 C C . LYS A 1 188 ? -45.262 -21.015 21.426 1.00 78.44 188 LYS A C 1
ATOM 1530 O O . LYS A 1 188 ? -46.015 -21.282 22.356 1.00 78.44 188 LYS A O 1
ATOM 1535 N N . LYS A 1 189 ? -44.045 -20.515 21.631 1.00 70.56 189 LYS A N 1
ATOM 1536 C CA . LYS A 1 189 ? -43.455 -20.301 22.946 1.00 70.56 189 LYS A CA 1
ATOM 1537 C C . LYS A 1 189 ? -44.000 -19.053 23.604 1.00 70.56 189 LYS A C 1
ATOM 1539 O O . LYS A 1 189 ? -44.100 -19.105 24.803 1.00 70.56 189 LYS A O 1
ATOM 1544 N N . LYS A 1 190 ? -44.403 -17.984 22.911 1.00 70.06 190 LYS A N 1
ATOM 1545 C CA . LYS A 1 190 ? -45.163 -16.841 23.461 1.00 70.06 190 LYS A CA 1
ATOM 1546 C C . LYS A 1 190 ? -46.586 -17.259 23.791 1.00 70.06 190 LYS A C 1
ATOM 1548 O O . LYS A 1 190 ? -47.072 -16.907 24.858 1.00 70.06 190 LYS A O 1
ATOM 1553 N N . SER A 1 191 ? -47.204 -18.082 22.945 1.00 66.19 191 SER A N 1
ATOM 1554 C CA . SER A 1 191 ? -48.477 -18.736 23.251 1.00 66.19 191 SER A CA 1
ATOM 1555 C C . SER A 1 191 ? -48.370 -19.615 24.506 1.00 66.19 191 SER A C 1
ATOM 1557 O O . SER A 1 191 ? -49.287 -19.614 25.317 1.00 66.19 191 SER A O 1
ATOM 1559 N N . ALA A 1 192 ? -47.244 -20.308 24.718 1.00 59.22 192 ALA A N 1
ATOM 1560 C CA . ALA A 1 192 ? -46.994 -21.124 25.911 1.00 59.22 192 ALA A CA 1
ATOM 1561 C C . ALA A 1 192 ? -46.418 -20.334 27.115 1.00 59.22 192 ALA A C 1
ATOM 1563 O O . ALA A 1 192 ? -46.710 -20.648 28.261 1.00 59.22 192 ALA A O 1
ATOM 1564 N N . LEU A 1 193 ? -45.632 -19.276 26.894 1.00 54.41 193 LEU A N 1
ATOM 1565 C CA . LEU A 1 193 ? -44.985 -18.412 27.902 1.00 54.41 193 LEU A CA 1
ATOM 1566 C C . LEU A 1 193 ? -45.939 -17.352 28.433 1.00 54.41 193 LEU A C 1
ATOM 1568 O O . LEU A 1 193 ? -45.734 -16.891 29.553 1.00 54.41 193 LEU A O 1
ATOM 1572 N N . SER A 1 194 ? -47.008 -17.023 27.700 1.00 56.06 194 SER A N 1
ATOM 1573 C CA . SER A 1 194 ? -48.170 -16.354 28.288 1.00 56.06 194 SER A CA 1
ATOM 1574 C C . SER A 1 194 ? -48.760 -17.176 29.444 1.00 56.06 194 SER A C 1
ATOM 1576 O O . SER A 1 194 ? -49.463 -16.613 30.277 1.00 56.06 194 SER A O 1
ATOM 1578 N N . SER A 1 195 ? -48.434 -18.475 29.532 1.00 53.28 195 SER A N 1
ATOM 1579 C CA . SER A 1 195 ? -48.759 -19.349 30.660 1.00 53.28 195 SER A CA 1
ATOM 1580 C C . SER A 1 195 ? -47.587 -19.610 31.622 1.00 53.28 195 SER A C 1
ATOM 1582 O O . SER A 1 195 ? -47.825 -20.176 32.686 1.00 53.28 195 SER A O 1
ATOM 1584 N N . MET A 1 196 ? -46.332 -19.245 31.313 1.00 55.59 196 MET A N 1
ATOM 1585 C CA . MET A 1 196 ? -45.189 -19.690 32.130 1.00 55.59 196 MET A CA 1
ATOM 1586 C C . MET A 1 196 ? -43.963 -18.753 32.136 1.00 55.59 196 MET A C 1
ATOM 1588 O O . MET A 1 196 ? -42.872 -19.148 31.758 1.00 55.59 196 MET A O 1
ATOM 1592 N N . GLY A 1 197 ? -44.105 -17.530 32.654 1.00 57.00 197 GLY A N 1
ATOM 1593 C CA . GLY A 1 197 ? -43.032 -16.861 33.417 1.00 57.00 197 GLY A CA 1
ATOM 1594 C C . GLY A 1 197 ? -41.794 -16.295 32.678 1.00 57.00 197 GLY A C 1
ATOM 1595 O O . GLY A 1 197 ? -40.985 -16.987 32.071 1.00 57.00 197 GLY A O 1
ATOM 1596 N N . SER A 1 198 ? -41.575 -14.994 32.896 1.00 59.38 198 SER A N 1
ATOM 1597 C CA . SER A 1 198 ? -40.577 -14.041 32.355 1.00 59.38 198 SER A CA 1
ATOM 1598 C C . SER A 1 198 ? -39.065 -14.402 32.389 1.00 59.38 198 SER A C 1
ATOM 1600 O O . SER A 1 198 ? -38.228 -13.603 31.974 1.00 59.38 198 SER A O 1
ATOM 1602 N N . GLN A 1 199 ? -38.637 -15.575 32.859 1.00 60.97 199 GLN A N 1
ATOM 1603 C CA . GLN A 1 199 ? -37.204 -15.826 33.128 1.00 60.97 199 GLN A CA 1
ATOM 1604 C C . GLN A 1 199 ? -36.407 -16.417 31.948 1.00 60.97 199 GLN A C 1
ATOM 1606 O O . GLN A 1 199 ? -35.191 -16.249 31.894 1.00 60.97 199 GLN A O 1
ATOM 1611 N N . TYR A 1 200 ? -37.059 -17.033 30.955 1.00 54.12 200 TYR A N 1
ATOM 1612 C CA . TYR A 1 200 ? -36.363 -17.654 29.811 1.00 54.12 200 TYR A CA 1
ATOM 1613 C C . TYR A 1 200 ? -35.990 -16.658 28.686 1.00 54.12 200 TYR A C 1
ATOM 1615 O O . TYR A 1 200 ? -35.126 -16.925 27.852 1.00 54.12 200 TYR A O 1
ATOM 1623 N N . SER A 1 201 ? -36.615 -15.477 28.664 1.00 56.91 201 SER A N 1
ATOM 1624 C CA . SER A 1 201 ? -36.485 -14.494 27.575 1.00 56.91 201 SER A CA 1
ATOM 1625 C C . SER A 1 201 ? -35.087 -13.850 27.475 1.00 56.91 201 SER A C 1
ATOM 1627 O O . SER A 1 201 ? -34.627 -13.501 26.386 1.00 56.91 201 SER A O 1
ATOM 1629 N N . SER A 1 202 ? -34.342 -13.753 28.584 1.00 61.62 202 SER A N 1
ATOM 1630 C CA . SER A 1 202 ? -33.042 -13.054 28.600 1.00 61.62 202 SER A CA 1
ATOM 1631 C C . SER A 1 202 ? -31.916 -13.824 27.883 1.00 61.62 202 SER A C 1
ATOM 1633 O O . SER A 1 202 ? -30.994 -13.215 27.333 1.00 61.62 202 SER A O 1
ATOM 1635 N N . TYR A 1 203 ? -32.005 -15.158 27.824 1.00 65.00 203 TYR A N 1
ATOM 1636 C CA . TYR A 1 203 ? -30.991 -16.006 27.189 1.00 65.00 203 TYR A CA 1
ATOM 1637 C C . TYR A 1 203 ? -31.032 -15.906 25.654 1.00 65.00 203 TYR A C 1
ATOM 1639 O O . TYR A 1 203 ? -29.989 -15.847 25.001 1.00 65.00 203 TYR A O 1
ATOM 1647 N N . LEU A 1 204 ? -32.232 -15.784 25.074 1.00 59.72 204 LEU A N 1
ATOM 1648 C CA . LEU A 1 204 ? -32.421 -15.654 23.625 1.00 59.72 204 LEU A CA 1
ATOM 1649 C C . LEU A 1 204 ? -31.949 -14.295 23.081 1.00 59.72 204 LEU A C 1
ATOM 1651 O O . LEU A 1 204 ? -31.375 -14.246 21.994 1.00 59.72 204 LEU A O 1
ATOM 1655 N N . GLN A 1 205 ? -32.079 -13.213 23.854 1.00 62.25 205 GLN A N 1
ATOM 1656 C CA . GLN A 1 205 ? -31.575 -11.880 23.479 1.00 62.25 205 GLN A CA 1
ATOM 1657 C C . GLN A 1 205 ? -30.036 -11.812 23.412 1.00 62.25 205 GLN A C 1
ATOM 1659 O O . GLN A 1 205 ? -29.466 -11.128 22.555 1.00 62.25 205 GLN A O 1
ATOM 1664 N N . LYS A 1 206 ? -29.341 -12.570 24.274 1.00 61.44 206 LYS A N 1
ATOM 1665 C CA . LYS A 1 206 ? -27.876 -12.725 24.204 1.00 61.44 206 LYS A CA 1
ATOM 1666 C C . LYS A 1 206 ? -27.428 -13.545 22.992 1.00 61.44 206 LYS A C 1
ATOM 1668 O O . LYS A 1 206 ? -26.349 -13.282 22.463 1.00 61.44 206 LYS A O 1
ATOM 1673 N N . ALA A 1 207 ? -28.236 -14.509 22.547 1.00 59.34 207 ALA A N 1
ATOM 1674 C CA . ALA A 1 207 ? -27.943 -15.323 21.369 1.00 59.34 207 ALA A CA 1
ATOM 1675 C C . ALA A 1 207 ? -28.158 -14.550 20.054 1.00 59.34 207 ALA A C 1
ATOM 1677 O O . ALA A 1 207 ? -27.337 -14.659 19.145 1.00 59.34 207 ALA A O 1
ATOM 1678 N N . ASP A 1 208 ? -29.197 -13.713 19.969 1.00 55.97 208 ASP A N 1
ATOM 1679 C CA . ASP A 1 208 ? -29.471 -12.885 18.781 1.00 55.97 208 ASP A CA 1
ATOM 1680 C C . ASP A 1 208 ? -28.397 -11.816 18.530 1.00 55.97 208 ASP A C 1
ATOM 1682 O O . ASP A 1 208 ? -27.970 -11.591 17.398 1.00 55.97 208 ASP A O 1
ATOM 1686 N N . SER A 1 209 ? -27.838 -11.247 19.602 1.00 60.31 209 SER A N 1
ATOM 1687 C CA . SER A 1 209 ? -26.722 -10.293 19.514 1.00 60.31 209 SER A CA 1
ATOM 1688 C C . SER A 1 209 ? -25.440 -10.885 18.897 1.00 60.31 209 SER A C 1
ATOM 1690 O O . SER A 1 209 ? -24.542 -10.124 18.536 1.00 60.31 209 SER A O 1
ATOM 1692 N N . LYS A 1 210 ? -25.336 -12.219 18.775 1.00 56.91 210 LYS A N 1
ATOM 1693 C CA . LYS A 1 210 ? -24.232 -12.923 18.098 1.00 56.91 210 LYS A CA 1
ATOM 1694 C C . LYS A 1 210 ? -24.537 -13.311 16.644 1.00 56.91 210 LYS A C 1
ATOM 1696 O O . LYS A 1 210 ? -23.592 -13.642 15.935 1.00 56.91 210 LYS A O 1
ATOM 1701 N N . ARG A 1 211 ? -25.804 -13.303 16.205 1.00 51.22 211 ARG A N 1
ATOM 1702 C CA . ARG A 1 211 ? -26.223 -13.854 14.898 1.00 51.22 211 ARG A CA 1
ATOM 1703 C C . ARG A 1 211 ? -26.426 -12.792 13.810 1.00 51.22 211 ARG A C 1
ATOM 1705 O O . ARG A 1 211 ? -26.327 -13.120 12.637 1.00 51.22 211 ARG A O 1
ATOM 1712 N N . GLY A 1 212 ? -26.639 -11.525 14.170 1.00 49.50 212 GLY A N 1
ATOM 1713 C CA . GLY A 1 212 ? -26.828 -10.433 13.206 1.00 49.50 212 GLY A CA 1
ATOM 1714 C C . GLY A 1 212 ? -25.567 -9.602 12.974 1.00 49.50 212 GLY A C 1
ATOM 1715 O O . GLY A 1 212 ? -25.309 -8.687 13.753 1.00 49.50 212 GLY A O 1
ATOM 1716 N N . GLY A 1 213 ? -24.823 -9.898 11.899 1.00 55.62 213 GLY A N 1
ATOM 1717 C CA . GLY A 1 213 ? -23.697 -9.103 11.387 1.00 55.62 213 GLY A CA 1
ATOM 1718 C C . GLY A 1 213 ? -22.503 -9.022 12.342 1.00 55.62 213 GLY A C 1
ATOM 1719 O O . GLY A 1 213 ? -22.622 -8.604 13.491 1.00 55.62 213 GLY A O 1
ATOM 1720 N N . LYS A 1 214 ? -21.306 -9.393 11.881 1.00 64.00 214 LYS A N 1
ATOM 1721 C CA . LYS A 1 214 ? -20.076 -9.299 12.680 1.00 64.00 214 LYS A CA 1
ATOM 1722 C C . LYS A 1 214 ? -19.777 -7.820 12.964 1.00 64.00 214 LYS A C 1
ATOM 1724 O O . LYS A 1 214 ? -19.062 -7.169 12.210 1.00 64.00 214 LYS A O 1
ATOM 1729 N N . LYS A 1 215 ? -20.389 -7.255 14.015 1.00 70.12 215 LYS A N 1
ATOM 1730 C CA . LYS A 1 215 ? -20.126 -5.891 14.479 1.00 70.12 215 LYS A CA 1
ATOM 1731 C C . LYS A 1 215 ? -18.625 -5.803 14.691 1.00 70.12 215 LYS A C 1
ATOM 1733 O O . LYS A 1 215 ? -18.080 -6.594 15.462 1.00 70.12 215 LYS A O 1
ATOM 1738 N N . GLN A 1 216 ? -17.985 -4.881 13.973 1.00 73.25 216 GLN A N 1
ATOM 1739 C CA . GLN A 1 216 ? -16.539 -4.722 14.009 1.00 73.25 216 GLN A CA 1
ATOM 1740 C C . GLN A 1 216 ? -16.093 -4.648 15.467 1.00 73.25 216 GLN A C 1
ATOM 1742 O O . GLN A 1 216 ? -16.571 -3.798 16.230 1.00 73.25 216 GLN A O 1
ATOM 1747 N N . THR A 1 217 ? -15.232 -5.577 15.867 1.00 87.19 217 THR A N 1
ATOM 1748 C CA . THR A 1 217 ? -14.813 -5.665 17.266 1.00 87.19 217 THR A CA 1
ATOM 1749 C C . THR A 1 217 ? -14.031 -4.405 17.639 1.00 87.19 217 THR A C 1
ATOM 1751 O O . THR A 1 217 ? -13.379 -3.796 16.791 1.00 87.19 217 THR A O 1
ATOM 1754 N N . GLU A 1 218 ? -14.037 -3.996 18.912 1.00 90.25 218 GLU A N 1
ATOM 1755 C CA . GLU A 1 218 ? -13.222 -2.848 19.355 1.00 90.25 218 GLU A CA 1
ATOM 1756 C C . GLU A 1 218 ? -11.728 -3.046 19.022 1.00 90.25 218 GLU A C 1
ATOM 1758 O O . GLU A 1 218 ? -11.015 -2.091 18.713 1.00 90.25 218 GLU A O 1
ATOM 1763 N N . ARG A 1 219 ? -11.264 -4.306 18.969 1.00 88.19 219 ARG A N 1
ATOM 1764 C CA . ARG A 1 219 ? -9.920 -4.670 18.495 1.00 88.19 219 ARG A CA 1
ATOM 1765 C C . ARG A 1 219 ? -9.719 -4.333 17.017 1.00 88.19 219 ARG A C 1
ATOM 1767 O O . ARG A 1 219 ? -8.696 -3.752 16.662 1.00 88.19 219 ARG A O 1
ATOM 1774 N N . GLU A 1 220 ? -10.673 -4.687 16.162 1.00 90.81 220 GLU A N 1
ATOM 1775 C CA . GLU A 1 220 ? -10.633 -4.384 14.728 1.00 90.81 220 GLU A CA 1
ATOM 1776 C C . GLU A 1 220 ? -10.743 -2.881 14.462 1.00 90.81 220 GLU A C 1
ATOM 1778 O O . GLU A 1 220 ? -9.993 -2.363 13.636 1.00 90.81 220 GLU A O 1
ATOM 1783 N N . LYS A 1 221 ? -11.609 -2.163 15.190 1.00 93.81 221 LYS A N 1
ATOM 1784 C CA . LYS A 1 221 ? -11.711 -0.698 15.097 1.00 93.81 221 LYS A CA 1
ATOM 1785 C C . LYS A 1 221 ? -10.399 -0.031 15.493 1.00 93.81 221 LYS A C 1
ATOM 1787 O O . LYS A 1 221 ? -9.879 0.785 14.738 1.00 93.81 221 LYS A O 1
ATOM 1792 N N . LYS A 1 222 ? -9.814 -0.431 16.629 1.00 94.88 222 LYS A N 1
ATOM 1793 C CA . LYS A 1 222 ? -8.503 0.064 17.073 1.00 94.88 222 LYS A CA 1
ATOM 1794 C C . LYS A 1 222 ? -7.425 -0.212 16.027 1.00 94.88 222 LYS A C 1
ATOM 1796 O O . LYS A 1 222 ? -6.657 0.689 15.705 1.00 94.88 222 LYS A O 1
ATOM 1801 N N . LYS A 1 223 ? -7.375 -1.428 15.470 1.00 95.56 223 LYS A N 1
ATOM 1802 C CA . LYS A 1 223 ? -6.406 -1.787 14.423 1.00 95.56 223 LYS A CA 1
ATOM 1803 C C . LYS A 1 223 ? -6.588 -0.925 13.171 1.00 95.56 223 LYS A C 1
ATOM 1805 O O . LYS A 1 223 ? -5.594 -0.441 12.643 1.00 95.56 223 LYS A O 1
ATOM 1810 N N . LYS A 1 224 ? -7.833 -0.688 12.742 1.00 94.69 224 LYS A N 1
ATOM 1811 C CA . LYS A 1 224 ? -8.158 0.175 11.598 1.00 94.69 224 LYS A CA 1
ATOM 1812 C C . LYS A 1 224 ? -7.698 1.619 11.827 1.00 94.69 224 LYS A C 1
ATOM 1814 O O . LYS A 1 224 ? -6.962 2.144 11.003 1.00 94.69 224 LYS A O 1
ATOM 1819 N N . ILE A 1 225 ? -8.045 2.217 12.970 1.00 95.25 225 ILE A N 1
ATOM 1820 C CA . ILE A 1 225 ? -7.663 3.600 13.310 1.00 95.25 225 ILE A CA 1
ATOM 1821 C C . ILE A 1 225 ? -6.137 3.748 13.401 1.00 95.25 225 ILE A C 1
ATOM 1823 O O . ILE A 1 225 ? -5.576 4.732 12.929 1.00 95.25 225 ILE A O 1
ATOM 1827 N N . LEU A 1 226 ? -5.438 2.775 13.998 1.00 95.81 226 LEU A N 1
ATOM 1828 C CA . LEU A 1 226 ? -3.975 2.815 14.089 1.00 95.81 226 LEU A CA 1
ATOM 1829 C C . LEU A 1 226 ? -3.301 2.651 12.725 1.00 95.81 226 LEU A C 1
ATOM 1831 O O . LEU A 1 226 ? -2.299 3.312 12.472 1.00 95.81 226 LEU A O 1
ATOM 1835 N N . ALA A 1 227 ? -3.843 1.799 11.852 1.00 95.25 227 ALA A N 1
ATOM 1836 C CA . ALA A 1 227 ? -3.345 1.655 10.488 1.00 95.25 227 ALA A CA 1
ATOM 1837 C C . ALA A 1 227 ? -3.531 2.950 9.683 1.00 95.25 227 ALA A C 1
ATOM 1839 O O . ALA A 1 227 ? -2.602 3.373 9.011 1.00 95.25 227 ALA A O 1
ATOM 1840 N N . GLU A 1 228 ? -4.680 3.616 9.818 1.00 95.38 228 GLU A N 1
ATOM 1841 C CA . GLU A 1 228 ? -4.967 4.903 9.169 1.00 95.38 228 GLU A CA 1
ATOM 1842 C C . GLU A 1 228 ? -4.034 6.027 9.649 1.00 95.38 228 GLU A C 1
ATOM 1844 O O . GLU A 1 228 ? -3.557 6.833 8.854 1.00 95.38 228 GLU A O 1
ATOM 1849 N N . ARG A 1 229 ? -3.707 6.059 10.948 1.00 95.12 229 ARG A N 1
ATOM 1850 C CA . ARG A 1 229 ? -2.754 7.033 11.509 1.00 95.12 229 ARG A CA 1
ATOM 1851 C C . ARG A 1 229 ? -1.299 6.745 11.129 1.00 95.12 229 ARG A C 1
ATOM 1853 O O . ARG A 1 229 ? -0.469 7.653 11.168 1.00 95.12 229 ARG A O 1
ATOM 1860 N N . ARG A 1 230 ? -0.960 5.495 10.802 1.00 94.25 230 ARG A N 1
ATOM 1861 C CA . ARG A 1 230 ? 0.407 5.092 10.463 1.00 94.25 230 ARG A CA 1
ATOM 1862 C C . ARG A 1 230 ? 0.696 5.416 9.000 1.00 94.25 230 ARG A C 1
ATOM 1864 O O . ARG A 1 230 ? 0.382 4.642 8.103 1.00 94.25 230 ARG A O 1
ATOM 1871 N N . LYS A 1 231 ? 1.375 6.537 8.768 1.00 89.94 231 LYS A N 1
ATOM 1872 C CA . LYS A 1 231 ? 1.918 6.873 7.446 1.00 89.94 231 LYS A CA 1
ATOM 1873 C C . LYS A 1 231 ? 3.098 5.951 7.128 1.00 89.94 231 LYS A C 1
ATOM 1875 O O . LYS A 1 231 ? 3.977 5.764 7.971 1.00 89.94 231 LYS A O 1
ATOM 1880 N N . ALA A 1 232 ? 3.105 5.364 5.933 1.00 91.38 232 ALA A N 1
ATOM 1881 C CA . ALA A 1 232 ? 4.251 4.599 5.453 1.00 91.38 232 ALA A CA 1
ATOM 1882 C C . ALA A 1 232 ? 5.469 5.525 5.328 1.00 91.38 232 ALA A C 1
ATOM 1884 O O . ALA A 1 232 ? 5.351 6.658 4.858 1.00 91.38 232 ALA A O 1
ATOM 1885 N N . LEU A 1 233 ? 6.628 5.052 5.782 1.00 92.44 233 LEU A N 1
ATOM 1886 C CA . LEU A 1 233 ? 7.866 5.816 5.742 1.00 92.44 233 LEU A CA 1
ATOM 1887 C C . LEU A 1 233 ? 8.624 5.438 4.469 1.00 92.44 233 LEU A C 1
ATOM 1889 O O . LEU A 1 233 ? 9.098 4.315 4.357 1.00 92.44 233 LEU A O 1
ATOM 1893 N N . ASN A 1 234 ? 8.709 6.364 3.516 1.00 90.31 234 ASN A N 1
ATOM 1894 C CA . ASN A 1 234 ? 9.506 6.197 2.303 1.00 90.31 234 ASN A CA 1
ATOM 1895 C C . ASN A 1 234 ? 10.736 7.106 2.398 1.00 90.31 234 ASN A C 1
ATOM 1897 O O . ASN A 1 234 ? 10.603 8.323 2.262 1.00 90.31 234 ASN A O 1
ATOM 1901 N N . ILE A 1 235 ? 11.898 6.523 2.700 1.00 93.94 235 ILE A N 1
ATOM 1902 C CA . ILE A 1 235 ? 13.145 7.257 2.981 1.00 93.94 235 ILE A CA 1
ATOM 1903 C C . ILE A 1 235 ? 14.317 6.861 2.072 1.00 93.94 235 ILE A C 1
ATOM 1905 O O . ILE A 1 235 ? 15.306 7.584 2.034 1.00 93.94 235 ILE A O 1
ATOM 1909 N N . ASP A 1 236 ? 14.193 5.783 1.295 1.00 93.38 236 ASP A N 1
ATOM 1910 C CA . ASP A 1 236 ? 15.328 5.156 0.592 1.00 93.38 236 ASP A CA 1
ATOM 1911 C C . ASP A 1 236 ? 15.915 6.009 -0.543 1.00 93.38 236 ASP A C 1
ATOM 1913 O O . ASP A 1 236 ? 17.041 5.799 -0.981 1.00 93.38 236 ASP A O 1
ATOM 1917 N N . HIS A 1 237 ? 15.156 6.995 -1.016 1.00 93.06 237 HIS A N 1
ATOM 1918 C CA . HIS A 1 237 ? 15.522 7.887 -2.115 1.00 93.06 237 HIS A CA 1
ATOM 1919 C C . HIS A 1 237 ? 15.835 9.320 -1.640 1.00 93.06 237 HIS A C 1
ATOM 1921 O O . HIS A 1 237 ? 15.959 10.232 -2.461 1.00 93.06 237 HIS A O 1
ATOM 1927 N N . LEU A 1 238 ? 15.910 9.557 -0.321 1.00 94.88 238 LEU A N 1
ATOM 1928 C CA . LEU A 1 238 ? 16.181 10.881 0.247 1.00 94.88 238 LEU A CA 1
ATOM 1929 C C . LEU A 1 238 ? 17.689 11.112 0.424 1.00 94.88 238 LEU A C 1
ATOM 1931 O O . LEU A 1 238 ? 18.439 10.204 0.765 1.00 94.88 238 LEU A O 1
ATOM 1935 N N . ASN A 1 239 ? 18.120 12.361 0.232 1.00 95.81 239 ASN A N 1
ATOM 1936 C CA . ASN A 1 239 ? 19.483 12.802 0.535 1.00 95.81 239 ASN A CA 1
ATOM 1937 C C . ASN A 1 239 ? 19.644 13.139 2.031 1.00 95.81 239 ASN A C 1
ATOM 1939 O O . ASN A 1 239 ? 18.660 13.258 2.762 1.00 95.81 239 ASN A O 1
ATOM 1943 N N . GLU A 1 240 ? 20.885 13.331 2.481 1.00 95.94 240 GLU A N 1
ATOM 1944 C CA . GLU A 1 240 ? 21.205 13.548 3.899 1.00 95.94 240 GLU A CA 1
ATOM 1945 C C . GLU A 1 240 ? 20.455 14.741 4.517 1.00 95.94 240 GLU A C 1
ATOM 1947 O O . GLU A 1 240 ? 19.878 14.615 5.599 1.00 95.94 240 GLU A O 1
ATOM 1952 N N . ASP A 1 241 ? 20.386 15.872 3.815 1.00 96.50 241 ASP A N 1
ATOM 1953 C CA . ASP A 1 241 ? 19.688 17.062 4.310 1.00 96.50 241 ASP A CA 1
ATOM 1954 C C . ASP A 1 241 ? 18.183 16.813 4.491 1.00 96.50 241 ASP A C 1
ATOM 1956 O O . ASP A 1 241 ? 17.622 17.111 5.549 1.00 96.50 241 ASP A O 1
ATOM 1960 N N . LYS A 1 242 ? 17.523 16.168 3.516 1.00 96.00 242 LYS A N 1
ATOM 1961 C CA . LYS A 1 242 ? 16.098 15.813 3.634 1.00 96.00 242 LYS A CA 1
ATOM 1962 C C . LYS A 1 242 ? 15.856 14.761 4.713 1.00 96.00 242 LYS A C 1
ATOM 1964 O O . LYS A 1 242 ? 14.811 14.792 5.361 1.00 96.00 242 LYS A O 1
ATOM 1969 N N . LEU A 1 243 ? 16.797 13.841 4.933 1.00 96.44 243 LEU A N 1
ATOM 1970 C CA . LEU A 1 243 ? 16.716 12.882 6.037 1.00 96.44 243 LEU A CA 1
ATOM 1971 C C . LEU A 1 243 ? 16.788 13.593 7.393 1.00 96.44 243 LEU A C 1
ATOM 1973 O O . LEU A 1 243 ? 15.998 13.276 8.281 1.00 96.44 243 LEU A O 1
ATOM 1977 N N . ARG A 1 244 ? 17.661 14.598 7.550 1.00 97.06 244 ARG A N 1
ATOM 1978 C CA . ARG A 1 244 ? 17.744 15.417 8.774 1.00 97.06 244 ARG A CA 1
ATOM 1979 C C . ARG A 1 244 ? 16.436 16.153 9.058 1.00 97.06 244 ARG A C 1
ATOM 1981 O O . ARG A 1 244 ? 15.986 16.168 10.204 1.00 97.06 244 ARG A O 1
ATOM 1988 N N . ASP A 1 245 ? 15.797 16.709 8.035 1.00 96.94 245 ASP A N 1
ATOM 1989 C CA . ASP A 1 245 ? 14.488 17.350 8.193 1.00 96.94 245 ASP A CA 1
ATOM 1990 C C . ASP A 1 245 ? 13.387 16.334 8.515 1.00 96.94 245 ASP A C 1
ATOM 1992 O O . ASP A 1 245 ? 12.566 16.575 9.405 1.00 96.94 245 ASP A O 1
ATOM 1996 N N . LYS A 1 246 ? 13.417 15.149 7.891 1.00 95.81 246 LYS A N 1
ATOM 1997 C CA . LYS A 1 246 ? 12.463 14.077 8.198 1.00 95.81 246 LYS A CA 1
ATOM 1998 C C . LYS A 1 246 ? 12.599 13.567 9.632 1.00 95.81 246 LYS A C 1
ATOM 2000 O O . LYS A 1 246 ? 11.588 13.294 10.278 1.00 95.81 246 LYS A O 1
ATOM 2005 N N . ILE A 1 247 ? 13.822 13.484 10.159 1.00 96.69 247 ILE A N 1
ATOM 2006 C CA . ILE A 1 247 ? 14.082 13.143 11.564 1.00 96.69 247 ILE A CA 1
ATOM 2007 C C . ILE A 1 247 ? 13.448 14.182 12.492 1.00 96.69 247 ILE A C 1
ATOM 2009 O O . ILE A 1 247 ? 12.757 13.805 13.439 1.00 96.69 247 ILE A O 1
ATOM 2013 N N . LYS A 1 248 ? 13.631 15.480 12.212 1.00 97.75 248 LYS A N 1
ATOM 2014 C CA . LYS A 1 248 ? 13.015 16.554 13.009 1.00 97.75 248 LYS A CA 1
ATOM 2015 C C . LYS A 1 248 ? 11.489 16.470 12.985 1.00 97.75 248 LYS A C 1
ATOM 2017 O O . LYS A 1 248 ? 10.876 16.558 14.043 1.00 97.75 248 LYS A O 1
ATOM 2022 N N . GLU A 1 249 ? 10.884 16.243 11.818 1.00 96.00 249 GLU A N 1
ATOM 2023 C CA . GLU A 1 249 ? 9.429 16.087 11.675 1.00 96.00 249 GLU A CA 1
ATOM 2024 C C . GLU A 1 249 ? 8.899 14.903 12.502 1.00 96.00 249 GLU A C 1
ATOM 2026 O O . GLU A 1 249 ? 7.935 15.049 13.254 1.00 96.00 249 GLU A O 1
ATOM 2031 N N . LEU A 1 250 ? 9.540 13.733 12.402 1.00 96.31 250 LEU A N 1
ATOM 2032 C CA . LEU A 1 250 ? 9.136 12.540 13.151 1.00 96.31 250 LEU A CA 1
ATOM 2033 C C . LEU A 1 250 ? 9.321 12.717 14.662 1.00 96.31 250 LEU A C 1
ATOM 2035 O O . LEU A 1 250 ? 8.487 12.252 15.440 1.00 96.31 250 LEU A O 1
ATOM 2039 N N . HIS A 1 251 ? 10.387 13.399 15.077 1.00 97.88 251 HIS A N 1
ATOM 2040 C CA . HIS A 1 251 ? 10.634 13.720 16.478 1.00 97.88 251 HIS A CA 1
ATOM 2041 C C . HIS A 1 251 ? 9.592 14.706 17.030 1.00 97.88 251 HIS A C 1
ATOM 2043 O O . HIS A 1 251 ? 9.084 14.512 18.132 1.00 97.88 251 HIS A O 1
ATOM 2049 N N . GLU A 1 252 ? 9.220 15.733 16.261 1.00 98.00 252 GLU A N 1
ATOM 2050 C CA . GLU A 1 252 ? 8.138 16.651 16.631 1.00 98.00 252 GLU A CA 1
ATOM 2051 C C . GLU A 1 252 ? 6.806 15.905 16.772 1.00 98.00 252 GLU A C 1
ATOM 2053 O O . GLU A 1 252 ? 6.128 16.033 17.791 1.00 98.00 252 GLU A O 1
ATOM 2058 N N . TRP A 1 253 ? 6.485 15.039 15.806 1.00 96.69 253 TRP A N 1
ATOM 2059 C CA . TRP A 1 253 ? 5.284 14.206 15.844 1.00 96.69 253 TRP A CA 1
ATOM 2060 C C . TRP A 1 253 ? 5.244 13.282 17.068 1.00 96.69 253 TRP A C 1
ATOM 2062 O O . TRP A 1 253 ? 4.206 13.151 17.719 1.00 96.69 253 TRP A O 1
ATOM 2072 N N . MET A 1 254 ? 6.376 12.669 17.422 1.00 97.00 254 MET A N 1
ATOM 2073 C CA . MET A 1 254 ? 6.495 11.838 18.621 1.00 97.00 254 MET A CA 1
ATOM 2074 C C . MET A 1 254 ? 6.211 12.644 19.894 1.00 97.00 254 MET A C 1
ATOM 2076 O O . MET A 1 254 ? 5.398 12.210 20.710 1.00 97.00 254 MET A O 1
ATOM 2080 N N . LYS A 1 255 ? 6.799 13.840 20.028 1.00 98.00 255 LYS A N 1
ATOM 2081 C CA . LYS A 1 255 ? 6.546 14.732 21.171 1.00 98.00 255 LYS A CA 1
ATOM 2082 C C . LYS A 1 255 ? 5.071 15.122 21.285 1.00 98.00 255 LYS A C 1
ATOM 2084 O O . LYS A 1 255 ? 4.528 15.115 22.388 1.00 98.00 255 LYS A O 1
ATOM 2089 N N . THR A 1 256 ? 4.395 15.414 20.170 1.00 97.88 256 THR A N 1
ATOM 2090 C CA . THR A 1 256 ? 2.949 15.698 20.179 1.00 97.88 256 THR A CA 1
ATOM 2091 C C . THR A 1 256 ? 2.150 14.513 20.725 1.00 97.88 256 THR A C 1
ATOM 2093 O O . THR A 1 256 ? 1.331 14.693 21.626 1.00 97.88 256 THR A O 1
ATOM 2096 N N . LEU A 1 257 ? 2.421 13.292 20.248 1.00 97.12 257 LEU A N 1
ATOM 2097 C CA . LEU A 1 257 ? 1.736 12.084 20.724 1.00 97.12 257 LEU A CA 1
ATOM 2098 C C . LEU A 1 257 ? 1.988 11.810 22.215 1.00 97.12 257 LEU A C 1
ATOM 2100 O O . LEU A 1 257 ? 1.082 11.361 22.923 1.00 97.12 257 LEU A O 1
ATOM 2104 N N . GLU A 1 258 ? 3.200 12.069 22.707 1.00 97.88 258 GLU A N 1
ATOM 2105 C CA . GLU A 1 258 ? 3.520 11.947 24.132 1.00 97.88 258 GLU A CA 1
ATOM 2106 C C . GLU A 1 258 ? 2.769 12.971 24.985 1.00 97.88 258 GLU A C 1
ATOM 2108 O O . GLU A 1 258 ? 2.220 12.604 26.028 1.00 97.88 258 GLU A O 1
ATOM 2113 N N . SER A 1 259 ? 2.671 14.219 24.518 1.00 98.12 259 SER A N 1
ATOM 2114 C CA . SER A 1 259 ? 1.891 15.267 25.183 1.00 98.12 259 SER A CA 1
ATOM 2115 C C . SER A 1 259 ? 0.406 14.903 25.256 1.00 98.12 259 SER A C 1
ATOM 2117 O O . SER A 1 259 ? -0.186 14.932 26.333 1.00 98.12 259 SER A O 1
ATOM 2119 N N . GLU A 1 260 ? -0.199 14.474 24.143 1.00 98.00 260 GLU A N 1
ATOM 2120 C CA . GLU A 1 260 ? -1.605 14.046 24.121 1.00 98.00 260 GLU A CA 1
ATOM 2121 C C . GLU A 1 260 ? -1.855 12.862 25.065 1.00 98.00 260 GLU A C 1
ATOM 2123 O O . GLU A 1 260 ? -2.852 12.819 25.794 1.00 98.00 260 GLU A O 1
ATOM 2128 N N . LYS A 1 261 ? -0.934 11.889 25.088 1.00 98.19 261 LYS A N 1
ATOM 2129 C CA . LYS A 1 261 ? -0.993 10.756 26.017 1.00 98.19 261 LYS A CA 1
ATOM 2130 C C . LYS A 1 261 ? -0.955 11.238 27.468 1.00 98.19 261 LYS A C 1
ATOM 2132 O O . LYS A 1 261 ? -1.729 10.727 28.279 1.00 98.19 261 LYS A O 1
ATOM 2137 N N . PHE A 1 262 ? -0.084 12.190 27.799 1.00 98.38 262 PHE A N 1
ATOM 2138 C CA . PHE A 1 262 ? -0.002 12.776 29.136 1.00 98.38 262 PHE A CA 1
ATOM 2139 C C . PHE A 1 262 ? -1.323 13.438 29.544 1.00 98.38 262 PHE A C 1
ATOM 2141 O O . PHE A 1 262 ? -1.896 13.069 30.572 1.00 98.38 262 PHE A O 1
ATOM 2148 N N . ASP A 1 263 ? -1.877 14.300 28.693 1.00 98.38 263 ASP A N 1
ATOM 2149 C CA . ASP A 1 263 ? -3.153 14.974 28.951 1.00 98.38 263 ASP A CA 1
ATOM 2150 C C . ASP A 1 263 ? -4.305 13.981 29.150 1.00 98.38 263 ASP A C 1
ATOM 2152 O O . ASP A 1 263 ? -5.155 14.152 30.031 1.00 98.38 263 ASP A O 1
ATOM 2156 N N . HIS A 1 264 ? -4.341 12.905 28.357 1.00 98.44 264 HIS A N 1
ATOM 2157 C CA . HIS A 1 264 ? -5.318 11.832 28.525 1.00 98.44 264 HIS A CA 1
ATOM 2158 C C . HIS A 1 264 ? -5.157 11.089 29.856 1.00 98.44 264 HIS A C 1
ATOM 2160 O O . HIS A 1 264 ? -6.165 10.763 30.491 1.00 98.44 264 HIS A O 1
ATOM 2166 N N . MET A 1 265 ? -3.923 10.829 30.295 1.00 98.12 265 MET A N 1
ATOM 2167 C CA . MET A 1 265 ? -3.657 10.189 31.586 1.00 98.12 265 MET A CA 1
ATOM 2168 C C . MET A 1 265 ? -4.106 11.072 32.754 1.00 98.12 265 MET A C 1
ATOM 2170 O O . MET A 1 265 ? -4.797 10.579 33.649 1.00 98.12 265 MET A O 1
ATOM 2174 N N . GLU A 1 266 ? -3.789 12.367 32.730 1.00 98.19 266 GLU A N 1
ATOM 2175 C CA . GLU A 1 266 ? -4.203 13.308 33.777 1.00 98.19 266 GLU A CA 1
ATOM 2176 C C . GLU A 1 266 ? -5.724 13.499 33.801 1.00 98.19 266 GLU A C 1
ATOM 2178 O O . GLU A 1 266 ? -6.356 13.431 34.861 1.00 98.19 266 GLU A O 1
ATOM 2183 N N . ARG A 1 267 ? -6.355 13.613 32.626 1.00 98.38 267 ARG A N 1
ATOM 2184 C CA . ARG A 1 267 ? -7.819 13.649 32.512 1.00 98.38 267 ARG A CA 1
ATOM 2185 C C . ARG A 1 267 ? -8.459 12.396 33.104 1.00 98.38 267 ARG A C 1
ATOM 2187 O O . ARG A 1 267 ? -9.439 12.509 33.837 1.00 98.38 267 ARG A O 1
ATOM 2194 N N . LEU A 1 268 ? -7.907 11.214 32.828 1.00 98.12 268 LEU A N 1
ATOM 2195 C CA . LEU A 1 268 ? -8.421 9.956 33.366 1.00 98.12 268 LEU A CA 1
ATOM 2196 C C . LEU A 1 268 ? -8.296 9.899 34.896 1.00 98.12 268 LEU A C 1
ATOM 2198 O O . LEU A 1 268 ? -9.220 9.431 35.560 1.00 98.12 268 LEU A O 1
ATOM 2202 N N . LYS A 1 269 ? -7.185 10.382 35.471 1.00 98.12 269 LYS A N 1
ATOM 2203 C CA . LYS A 1 269 ? -7.021 10.487 36.933 1.00 98.12 269 LYS A CA 1
ATOM 2204 C C . LYS A 1 269 ? -8.097 11.386 37.544 1.00 98.12 269 LYS A C 1
ATOM 2206 O O . LYS A 1 269 ? -8.758 10.972 38.497 1.00 98.12 269 LYS A O 1
ATOM 2211 N N . LYS A 1 270 ? -8.336 12.562 36.953 1.00 98.25 270 LYS A N 1
ATOM 2212 C CA . LYS A 1 270 ? -9.390 13.487 37.396 1.00 98.25 270 LYS A CA 1
ATOM 2213 C C . LYS A 1 270 ? -10.782 12.858 37.304 1.00 98.25 270 LYS A C 1
ATOM 2215 O O . LYS A 1 270 ? -11.526 12.877 38.278 1.00 98.25 270 LYS A O 1
ATOM 2220 N N . GLN A 1 271 ? -11.106 12.223 36.178 1.00 98.19 271 GLN A N 1
ATOM 2221 C CA . GLN A 1 271 ? -12.388 11.539 35.984 1.00 98.19 271 GLN A CA 1
ATOM 2222 C C . GLN A 1 271 ? -12.598 10.400 36.987 1.00 98.19 271 GLN A C 1
ATOM 2224 O O . GLN A 1 271 ? -13.701 10.225 37.496 1.00 98.19 271 GLN A O 1
ATOM 2229 N N . LYS A 1 272 ? -11.550 9.633 37.314 1.00 98.25 272 LYS A N 1
ATOM 2230 C CA . LYS A 1 272 ? -11.629 8.592 38.351 1.00 98.25 272 LYS A CA 1
ATOM 2231 C C . LYS A 1 272 ? -11.985 9.181 39.717 1.00 98.25 272 LYS A C 1
ATOM 2233 O O . LYS A 1 272 ? -12.830 8.611 40.404 1.00 98.25 272 LYS A O 1
ATOM 2238 N N . TYR A 1 273 ? -11.373 10.308 40.085 1.00 98.19 273 TYR A N 1
ATOM 2239 C CA . TYR A 1 273 ? -11.706 11.021 41.317 1.00 98.19 273 TYR A CA 1
ATOM 2240 C C . TYR A 1 273 ? -13.155 11.524 41.302 1.00 98.19 273 TYR A C 1
ATOM 2242 O O . TYR A 1 273 ? -13.910 11.221 42.220 1.00 98.19 273 TYR A O 1
ATOM 2250 N N . GLU A 1 274 ? -13.582 12.194 40.229 1.00 98.06 274 GLU A N 1
ATOM 2251 C CA . GLU A 1 274 ? -14.958 12.688 40.080 1.00 98.06 274 GLU A CA 1
ATOM 2252 C C . GLU A 1 274 ? -15.991 11.558 40.183 1.00 98.06 274 GLU A C 1
ATOM 2254 O O . GLU A 1 274 ? -16.963 11.676 40.925 1.00 98.06 274 GLU A O 1
ATOM 2259 N N . VAL A 1 275 ? -15.761 10.426 39.508 1.00 98.12 275 VAL A N 1
ATOM 2260 C CA . VAL A 1 275 ? -16.634 9.244 39.594 1.00 98.12 275 VAL A CA 1
ATOM 2261 C C . VAL A 1 275 ? -16.713 8.715 41.025 1.00 98.12 275 VAL A C 1
ATOM 2263 O O . VAL A 1 275 ? -17.802 8.359 41.478 1.00 98.12 275 VAL A O 1
ATOM 2266 N N . LEU A 1 276 ? -15.591 8.666 41.748 1.00 97.56 276 LEU A N 1
ATOM 2267 C CA . LEU A 1 276 ? -15.574 8.244 43.148 1.00 97.56 276 LEU A CA 1
ATOM 2268 C C . LEU A 1 276 ? -16.388 9.207 44.024 1.00 97.56 276 LEU A C 1
ATOM 2270 O O . LEU A 1 276 ? -17.253 8.768 44.781 1.00 97.56 276 LEU A O 1
ATOM 2274 N N . THR A 1 277 ? -16.175 10.515 43.875 1.00 97.75 277 THR A N 1
ATOM 2275 C CA . THR A 1 277 ? -16.930 11.541 44.602 1.00 97.75 277 THR A CA 1
ATOM 2276 C C . THR A 1 277 ? -18.425 11.469 44.291 1.00 97.75 277 THR A C 1
ATOM 2278 O O . THR A 1 277 ? -19.248 11.533 45.204 1.00 97.75 277 THR A O 1
ATOM 2281 N N . PHE A 1 278 ? -18.804 11.287 43.023 1.00 97.56 278 PHE A N 1
ATOM 2282 C CA . PHE A 1 278 ? -20.207 11.148 42.636 1.00 97.56 278 PHE A CA 1
ATOM 2283 C C . PHE A 1 278 ? -20.850 9.898 43.227 1.00 97.56 278 PHE A C 1
ATOM 2285 O O . PHE A 1 278 ? -21.992 9.978 43.670 1.00 97.56 278 PHE A O 1
ATOM 2292 N N . ARG A 1 279 ? -20.131 8.771 43.300 1.00 96.25 279 ARG A N 1
ATOM 2293 C CA . ARG A 1 279 ? -20.628 7.563 43.978 1.00 96.25 279 ARG A CA 1
ATOM 2294 C C . ARG A 1 279 ? -20.912 7.829 45.453 1.00 96.25 279 ARG A C 1
ATOM 2296 O O . ARG A 1 279 ? -22.028 7.577 45.892 1.00 96.25 279 ARG A O 1
ATOM 2303 N N . HIS A 1 280 ? -19.969 8.434 46.177 1.00 95.69 280 HIS A N 1
ATOM 2304 C CA . HIS A 1 280 ? -20.185 8.796 47.581 1.00 95.69 280 HIS A CA 1
ATOM 2305 C C . HIS A 1 280 ? -21.373 9.747 47.765 1.00 95.69 280 HIS A C 1
ATOM 2307 O O . HIS A 1 280 ? -22.215 9.520 48.631 1.00 95.69 280 HIS A O 1
ATOM 2313 N N . ARG A 1 281 ? -21.502 10.763 46.905 1.00 95.81 281 ARG A N 1
ATOM 2314 C CA . ARG A 1 281 ? -22.626 11.707 46.955 1.00 95.81 281 ARG A CA 1
ATOM 2315 C C . ARG A 1 281 ? -23.970 11.036 46.663 1.00 95.81 281 ARG A C 1
ATOM 2317 O O . ARG A 1 281 ? -24.970 11.381 47.287 1.00 95.81 281 ARG A O 1
ATOM 2324 N N . ILE A 1 282 ? -24.014 10.086 45.727 1.00 95.12 282 ILE A N 1
ATOM 2325 C CA . ILE A 1 282 ? -25.217 9.286 45.454 1.00 95.12 282 ILE A CA 1
ATOM 2326 C C . ILE A 1 282 ? -25.587 8.463 46.692 1.00 95.12 282 ILE A C 1
ATOM 2328 O O . ILE A 1 282 ? -26.745 8.498 47.109 1.00 95.12 282 ILE A O 1
ATOM 2332 N N . ASP A 1 283 ? -24.619 7.780 47.306 1.00 93.06 283 ASP A N 1
ATOM 2333 C CA . ASP A 1 283 ? -24.849 6.959 48.500 1.00 93.06 283 ASP A CA 1
ATOM 2334 C C . ASP A 1 283 ? -25.358 7.797 49.678 1.00 93.06 283 ASP A C 1
ATOM 2336 O O . ASP A 1 283 ? -26.260 7.374 50.406 1.00 93.06 283 ASP A O 1
ATOM 2340 N N . GLU A 1 284 ? -24.815 9.002 49.865 1.00 91.88 284 GLU A N 1
ATOM 2341 C CA . GLU A 1 284 ? -25.321 9.968 50.837 1.00 91.88 284 GLU A CA 1
ATOM 2342 C C . GLU A 1 284 ? -26.778 10.313 50.539 1.00 91.88 284 GLU A C 1
ATOM 2344 O O . GLU A 1 284 ? -27.647 9.989 51.350 1.00 91.88 284 GLU A O 1
ATOM 2349 N N . LEU A 1 285 ? -27.074 10.848 49.350 1.00 91.19 285 LEU A N 1
ATOM 2350 C CA . LEU A 1 285 ? -28.426 11.266 48.964 1.00 91.19 285 LEU A CA 1
ATOM 2351 C C . LEU A 1 285 ? -29.463 10.136 49.094 1.00 91.19 285 LEU A C 1
ATOM 2353 O O . LEU A 1 285 ? -30.610 10.366 49.498 1.00 91.19 285 LEU A O 1
ATOM 2357 N N . GLN A 1 286 ? -29.065 8.893 48.819 1.00 87.38 286 GLN A N 1
ATOM 2358 C CA . GLN A 1 286 ? -29.919 7.718 48.980 1.00 87.38 286 GLN A CA 1
ATOM 2359 C C . GLN A 1 286 ? -30.232 7.383 50.448 1.00 87.38 286 GLN A C 1
ATOM 2361 O O . GLN A 1 286 ? -31.353 6.943 50.738 1.00 87.38 286 GLN A O 1
ATOM 2366 N N . LYS A 1 287 ? -29.310 7.626 51.395 1.00 78.75 287 LYS A N 1
ATOM 2367 C CA . LYS A 1 287 ? -29.541 7.393 52.838 1.00 78.75 287 LYS A CA 1
ATOM 2368 C C . LYS A 1 287 ? -30.683 8.254 53.386 1.00 78.75 287 LYS A C 1
ATOM 2370 O O . LYS A 1 287 ? -31.395 7.816 54.291 1.00 78.75 287 LYS A O 1
ATOM 2375 N N . HIS A 1 288 ? -30.889 9.454 52.847 1.00 66.12 288 HIS A N 1
ATOM 2376 C CA . HIS A 1 288 ? -31.941 10.370 53.308 1.00 66.12 288 HIS A CA 1
ATOM 2377 C C . HIS A 1 288 ? -33.293 10.103 52.626 1.00 66.12 288 HIS A C 1
ATOM 2379 O O . HIS A 1 288 ? -34.344 10.318 53.230 1.00 66.12 288 HIS A O 1
ATOM 2385 N N . SER A 1 289 ? -33.281 9.572 51.399 1.00 61.53 289 SER A N 1
ATOM 2386 C CA . SER A 1 289 ? -34.491 9.277 50.618 1.00 61.53 289 SER A CA 1
ATOM 2387 C C . SER A 1 289 ? -35.393 8.221 51.283 1.00 61.53 289 SER A C 1
ATOM 2389 O O . SER A 1 289 ? -36.616 8.374 51.335 1.00 61.53 289 SER A O 1
ATOM 2391 N N . LYS A 1 290 ? -34.812 7.193 51.923 1.00 58.06 290 LYS A N 1
ATOM 2392 C CA . LYS A 1 290 ? -35.594 6.140 52.606 1.00 58.06 290 LYS A CA 1
ATOM 2393 C C . LYS A 1 290 ? -36.270 6.600 53.908 1.00 58.06 290 LYS A C 1
ATOM 2395 O O . LYS A 1 290 ? -37.280 6.013 54.295 1.00 58.06 290 LYS A O 1
ATOM 2400 N N . LYS A 1 291 ? -35.786 7.664 54.566 1.00 55.97 291 LYS A N 1
ATOM 2401 C CA . LYS A 1 291 ? -36.392 8.178 55.814 1.00 55.97 291 LYS A CA 1
ATOM 2402 C C . LYS A 1 291 ? -37.641 9.043 55.581 1.00 55.97 291 LYS A C 1
ATOM 2404 O O . LYS A 1 291 ? -38.459 9.162 56.484 1.00 55.97 291 LYS A O 1
ATOM 2409 N N . GLY A 1 292 ? -37.847 9.579 54.374 1.00 52.44 292 GLY A N 1
ATOM 2410 C CA . GLY A 1 292 ? -39.032 10.385 54.031 1.00 52.44 292 GLY A CA 1
ATOM 2411 C C . GLY A 1 292 ? -40.256 9.591 53.547 1.00 52.44 292 GLY A C 1
ATOM 2412 O O . GLY A 1 292 ? -41.361 10.138 53.503 1.00 52.44 292 GLY A O 1
ATOM 2413 N N . ALA A 1 293 ? -40.076 8.316 53.181 1.00 53.00 293 ALA A N 1
ATOM 2414 C CA . ALA A 1 293 ? -41.159 7.432 52.739 1.00 53.00 293 ALA A CA 1
ATOM 2415 C C . ALA A 1 293 ? -41.835 6.687 53.906 1.00 53.00 293 ALA A C 1
ATOM 2417 O O . ALA A 1 293 ? -43.034 6.421 53.851 1.00 53.00 293 ALA A O 1
ATOM 2418 N N . ALA A 1 294 ? -41.099 6.403 54.988 1.00 53.28 294 ALA A N 1
ATOM 2419 C CA . ALA A 1 294 ? -41.650 5.748 56.176 1.00 53.28 294 ALA A CA 1
ATOM 2420 C C . ALA A 1 294 ? -42.609 6.663 56.965 1.00 53.28 294 ALA A C 1
ATOM 2422 O O . ALA A 1 294 ? -43.635 6.199 57.456 1.00 53.28 294 ALA A O 1
ATOM 2423 N N . THR A 1 295 ? -42.337 7.971 57.025 1.00 52.09 295 THR A N 1
ATOM 2424 C CA . THR A 1 295 ? -43.181 8.933 57.759 1.00 52.09 295 THR A CA 1
ATOM 2425 C C . THR A 1 295 ? -44.465 9.304 57.006 1.00 52.09 295 THR A C 1
ATOM 2427 O O . THR A 1 295 ? -45.448 9.684 57.629 1.00 52.09 295 THR A O 1
ATOM 2430 N N . ARG A 1 296 ? -44.511 9.143 55.675 1.00 55.19 296 ARG A N 1
ATOM 2431 C CA . ARG A 1 296 ? -45.711 9.432 54.860 1.00 55.19 296 ARG A CA 1
ATOM 2432 C C . ARG A 1 296 ? -46.718 8.281 54.758 1.00 55.19 296 ARG A C 1
ATOM 2434 O O . ARG A 1 296 ? -47.808 8.495 54.247 1.00 55.19 296 ARG A O 1
ATOM 2441 N N . ARG A 1 297 ? -46.384 7.083 55.253 1.00 56.66 297 ARG A N 1
ATOM 2442 C CA . ARG A 1 297 ? -47.302 5.926 55.322 1.00 56.66 297 ARG A CA 1
ATOM 2443 C C . ARG A 1 297 ? -48.022 5.771 56.668 1.00 56.66 297 ARG A C 1
ATOM 2445 O O . ARG A 1 297 ? -48.788 4.829 56.830 1.00 56.66 297 ARG A O 1
ATOM 2452 N N . ARG A 1 298 ? -47.779 6.668 57.628 1.00 55.09 298 ARG A N 1
ATOM 2453 C CA . ARG A 1 298 ? -48.510 6.742 58.902 1.00 55.09 298 ARG A CA 1
ATOM 2454 C C . ARG A 1 298 ? -49.273 8.063 58.974 1.00 55.09 298 ARG A C 1
ATOM 2456 O O . ARG A 1 298 ? -48.842 8.988 59.657 1.00 55.09 298 ARG A O 1
ATOM 2463 N N . LYS A 1 299 ? -50.369 8.166 58.232 1.00 45.41 299 LYS A N 1
ATOM 2464 C CA . LYS A 1 299 ? -51.454 9.101 58.518 1.00 45.41 299 LYS A CA 1
ATOM 2465 C C . LYS A 1 299 ? -52.748 8.540 57.959 1.00 45.41 299 LYS A C 1
ATOM 2467 O O . LYS A 1 299 ? -52.665 7.937 56.867 1.00 45.41 299 LYS A O 1
#

InterPro domains:
  IPR001978 Troponin [PF00992] (100-244)
  IPR027707 Troponin T [PTHR11521] (10-292)
  IPR038077 Troponin domain superfamily [G3DSA:1.20.5.350] (196-299)
  IPR038077 Troponin domain superfamily [SSF90250] (178-298)

pLDDT: mean 75.22, std 21.08, range [33.84, 98.44]

Radius of gyration: 54.65 Å; chains: 1; bounding box: 109×64×181 Å

Foldseek 3Di:
DDDDDDDDDDDDDDDDDPPDDDDDDDDDDPDDDPDPDPDPDPDPDPDPDPDPDPPPPDPDPDPDPDPDPPPPPPPDPPDDPPDDPDPPDDPPPPVVVVVVVVVVVVVVVVVVVVVVVVVVVVVVVVVVVVVVVVVVVVVVVVVVVVVVVVVVVVVVVVVVVVVVVVVVVVVVVVVVVVVVVVVVVVVVVVVVCVVPDDDPVVVVVVVVVVVPDPPQDPVNVVVVVVVVVDDDDDPPPDDPVVVVVVVVVVVVVVVVVVVVVVVVVVVVVVVVVVVVVVVVVVVVVVVVVVVVVVVVVPD